Protein AF-A0A1V8V7M3-F1 (afdb_monomer)

Radius of gyration: 24.82 Å; Cα contacts (8 Å, |Δi|>4): 322; chains: 1; bounding box: 84×44×72 Å

Foldseek 3Di:
DDDDDDDDDDDDPFDAAPQPRHGFDDWDPLQQQFADQARHRDTHTHNDPVSCVVCCVVCVVVSVVSLVVLLLVLVLQLLLLLLVLLCVLQPPFQWDWDQDPVRDTDTDGDPDPPPPPPPDPPPDCPPPDFDWEWDQDPVRWIKIATSCVSVVVDPPRIHGPVVCCVVCVVPDPDYDYDDDPPPDPPVVLLVLLQVLVVPPDRDPVNLVVLSVVLSVVQLVVQLVVLCVPPDPSVLSNDDPVSNVVSSVSSSVSSSVSSNVQQVQCVVCVHSVNQSVVCSVPVHRDRD

Sequence (287 aa):
MSTSDAPAPLVATANECASCGEPAELKCSKCSGGVDKDGHVSATHYCGKACQTKHWSFNEIECKLKQTRQRLWRAGELLRDLAYVHAHATWHHDVSVLRRNDRTIRLVFGSTHDAKYEYAIGRQHEFVTQKLYRVTLPGGEQFALTPTLAKYGGDESVLPWSDFARRYSNGLIDVRGLGYHTTKLDPDMAALLASSLSHAVLLPDTIACVMHYAHRQSANAAVETALAGEKLGNFMGMSALAYSKVKDPFLERFKTEVTENIERIKAYGGVNTVVARTLEFGAVILP

pLDDT: mean 76.67, std 19.3, range [32.81, 98.38]

Secondary structure (DSSP, 8-state):
-----PPPP----PPBPTTT-SB--EE-TTTTT-B-TTS-B---EESSHHHHHHHHHHHHHHHHHHHHHHHHHHHHHHHHHHHHHHHHHH--S-EEEEE-TTS-EEEEE-S---TT--S-TTS---------EEEE-TTS-EEEE-TTTGGGT---SEEEHHHHHHHHGGG-S--EES------S-HHHHHHHHHHTTSSS--HHHHHHHHHHHHHHHHHHHHHHHHTT--HHHHHTS-HHHHHHHHHHHHHHHHHHHHHHHHHHHHTTHHHHHHHHHHHHSS----

Structure (mmCIF, N/CA/C/O backbone):
data_AF-A0A1V8V7M3-F1
#
_entry.id   AF-A0A1V8V7M3-F1
#
loop_
_atom_site.group_PDB
_atom_site.id
_atom_site.type_symbol
_atom_site.label_atom_id
_atom_site.label_alt_id
_atom_site.label_comp_id
_atom_site.label_asym_id
_atom_site.label_entity_id
_atom_site.label_seq_id
_atom_site.pdbx_PDB_ins_code
_atom_site.Cartn_x
_atom_site.Cartn_y
_atom_site.Cartn_z
_atom_site.occupancy
_atom_site.B_iso_or_equiv
_atom_site.auth_seq_id
_atom_site.auth_comp_id
_atom_site.auth_asym_id
_atom_site.auth_atom_id
_atom_site.pdbx_PDB_model_num
ATOM 1 N N . MET A 1 1 ? -54.128 24.138 -6.208 1.00 42.88 1 MET A N 1
ATOM 2 C CA . MET A 1 1 ? -53.499 24.099 -4.872 1.00 42.88 1 MET A CA 1
ATOM 3 C C . MET A 1 1 ? -52.701 22.807 -4.808 1.00 42.88 1 MET A C 1
ATOM 5 O O . MET A 1 1 ? -53.291 21.765 -4.578 1.00 42.88 1 MET A O 1
ATOM 9 N N . SER A 1 2 ? -51.410 22.859 -5.136 1.00 47.62 2 SER A N 1
ATOM 10 C CA . SER A 1 2 ? -50.501 21.709 -5.045 1.00 47.62 2 SER A CA 1
ATOM 11 C C . SER A 1 2 ? -49.488 22.024 -3.960 1.00 47.62 2 SER A C 1
ATOM 13 O O . SER A 1 2 ? -48.687 22.945 -4.109 1.00 47.62 2 SER A O 1
ATOM 15 N N . THR A 1 3 ? -49.589 21.317 -2.842 1.00 47.47 3 THR A N 1
ATOM 16 C CA . THR A 1 3 ? -48.623 21.374 -1.751 1.00 47.47 3 THR A CA 1
ATOM 17 C C . THR A 1 3 ? -47.380 20.597 -2.169 1.00 47.47 3 THR A C 1
ATOM 19 O O . THR A 1 3 ? -47.440 19.412 -2.476 1.00 47.47 3 THR A O 1
ATOM 22 N N . SER A 1 4 ? -46.270 21.323 -2.248 1.00 53.47 4 SER A N 1
ATOM 23 C CA . SER A 1 4 ? -44.917 20.809 -2.419 1.00 53.47 4 SER A CA 1
ATOM 24 C C . SER A 1 4 ? -44.494 20.110 -1.127 1.00 53.47 4 SER A C 1
ATOM 26 O O . SER A 1 4 ? -44.187 20.789 -0.147 1.00 53.47 4 SER A O 1
ATOM 28 N N . ASP A 1 5 ? -44.453 18.780 -1.129 1.00 54.69 5 ASP A N 1
ATOM 29 C CA . ASP A 1 5 ? -43.861 18.001 -0.043 1.00 54.69 5 ASP A CA 1
ATOM 30 C C . ASP A 1 5 ? -42.334 18.121 -0.100 1.00 54.69 5 ASP A C 1
ATOM 32 O O . ASP A 1 5 ? -41.670 17.602 -0.999 1.00 54.69 5 ASP A O 1
ATOM 36 N N . ALA A 1 6 ? -41.772 18.853 0.861 1.00 57.59 6 ALA A N 1
ATOM 37 C CA . ALA A 1 6 ? -40.335 18.892 1.083 1.00 57.59 6 ALA A CA 1
ATOM 38 C C . ALA A 1 6 ? -39.860 17.524 1.617 1.00 57.59 6 ALA A C 1
ATOM 40 O O . ALA A 1 6 ? -40.508 16.965 2.507 1.00 57.59 6 ALA A O 1
ATOM 41 N N . PRO A 1 7 ? -38.738 16.973 1.120 1.00 57.09 7 PRO A N 1
ATOM 42 C CA . PRO A 1 7 ? -38.221 15.702 1.609 1.00 57.09 7 PRO A CA 1
ATOM 43 C C . PRO A 1 7 ? -37.805 15.829 3.079 1.00 57.09 7 PRO A C 1
ATOM 45 O O . PRO A 1 7 ? -37.108 16.770 3.464 1.00 57.09 7 PRO A O 1
ATOM 48 N N . ALA A 1 8 ? -38.251 14.874 3.900 1.00 58.09 8 ALA A N 1
ATOM 49 C CA . ALA A 1 8 ? -37.913 14.803 5.316 1.00 58.09 8 ALA A CA 1
ATOM 50 C C . ALA A 1 8 ? -36.382 14.781 5.519 1.00 58.09 8 ALA A C 1
ATOM 52 O O . ALA A 1 8 ? -35.673 14.156 4.722 1.00 58.09 8 ALA A O 1
ATOM 53 N N . PRO A 1 9 ? -35.849 15.428 6.574 1.00 56.34 9 PRO A N 1
ATOM 54 C CA . PRO A 1 9 ? -34.418 15.431 6.836 1.00 56.34 9 PRO A CA 1
ATOM 55 C C . PRO A 1 9 ? -33.939 13.997 7.067 1.00 56.34 9 PRO A C 1
ATOM 57 O O . PRO A 1 9 ? -34.505 13.276 7.889 1.00 56.34 9 PRO A O 1
ATOM 60 N N . LEU A 1 10 ? -32.885 13.593 6.357 1.00 50.06 10 LEU A N 1
ATOM 61 C CA . LEU A 1 10 ? -32.157 12.355 6.621 1.00 50.06 10 LEU A CA 1
ATOM 62 C C . LEU A 1 10 ? -31.666 12.384 8.074 1.00 50.06 10 LEU A C 1
ATOM 64 O O . LEU A 1 10 ? -30.710 13.086 8.401 1.00 50.06 10 LEU A O 1
ATOM 68 N N . VAL A 1 11 ? -32.344 11.648 8.955 1.00 49.22 11 VAL A N 1
ATOM 69 C CA . VAL A 1 11 ? -31.917 11.466 10.342 1.00 49.22 11 VAL A CA 1
ATOM 70 C C . VAL A 1 11 ? -30.613 10.679 10.301 1.00 49.22 11 VAL A C 1
ATOM 72 O O . VAL A 1 11 ? -30.606 9.489 9.991 1.00 49.22 11 VAL A O 1
ATOM 75 N N . ALA A 1 12 ? -29.496 11.357 10.564 1.00 54.47 12 ALA A N 1
ATOM 76 C CA . ALA A 1 12 ? -28.211 10.702 10.739 1.00 54.47 12 ALA A CA 1
ATOM 77 C C . ALA A 1 12 ? -28.352 9.687 11.880 1.00 54.47 12 ALA A C 1
ATOM 79 O O . ALA A 1 12 ? -28.664 10.061 13.011 1.00 54.47 12 ALA A O 1
ATOM 80 N N . THR A 1 13 ? -28.170 8.402 11.579 1.00 65.44 13 THR A N 1
ATOM 81 C CA . THR A 1 13 ? -28.188 7.346 12.591 1.00 65.44 13 THR A CA 1
ATOM 82 C C . THR A 1 13 ? -27.099 7.652 13.613 1.00 65.44 13 THR A C 1
ATOM 84 O O . THR A 1 13 ? -25.914 7.669 13.269 1.00 65.44 13 THR A O 1
ATOM 87 N N . ALA A 1 14 ? -27.497 7.956 14.848 1.00 76.69 14 ALA A N 1
ATOM 88 C CA . ALA A 1 14 ? -26.558 8.191 15.934 1.00 76.69 14 ALA A CA 1
ATOM 89 C C . ALA A 1 14 ? -25.685 6.941 16.131 1.00 76.69 14 ALA A C 1
ATOM 91 O O . ALA A 1 14 ? -26.173 5.817 16.030 1.00 76.69 14 ALA A O 1
ATOM 92 N N . ASN A 1 15 ? -24.389 7.124 16.394 1.00 92.81 15 ASN A N 1
ATOM 93 C CA . ASN A 1 15 ? -23.519 5.992 16.711 1.00 92.81 15 ASN A CA 1
ATOM 94 C C . ASN A 1 15 ? -23.908 5.422 18.084 1.00 92.81 15 ASN A C 1
ATOM 96 O O . ASN A 1 15 ? -24.185 6.185 19.006 1.00 92.81 15 ASN A O 1
ATOM 100 N N . GLU A 1 16 ? -23.888 4.100 18.240 1.00 96.62 16 GLU A N 1
ATOM 101 C CA . GLU A 1 16 ? -24.260 3.422 19.489 1.00 96.62 16 GLU A CA 1
ATOM 102 C C . GLU A 1 16 ? -23.038 3.113 20.367 1.00 96.62 16 GLU A C 1
ATOM 104 O O . GLU A 1 16 ? -21.933 2.824 19.890 1.00 96.62 16 GLU A O 1
ATOM 109 N N . CYS A 1 17 ? -23.228 3.161 21.685 1.00 97.44 17 CYS A N 1
ATOM 110 C CA . CYS A 1 17 ? -22.209 2.826 22.666 1.00 97.44 17 CYS A CA 1
ATOM 111 C C . CYS A 1 17 ? -21.941 1.321 22.652 1.00 97.44 17 CYS A C 1
ATOM 113 O O . CYS A 1 17 ? -22.787 0.530 23.069 1.00 97.44 17 CYS A O 1
ATOM 115 N N . ALA A 1 18 ? -20.712 0.921 22.329 1.00 96.88 18 ALA A N 1
ATOM 116 C CA . ALA A 1 18 ? -20.325 -0.490 22.271 1.00 96.88 18 ALA A CA 1
ATOM 117 C C . ALA A 1 18 ? -20.448 -1.244 23.613 1.00 96.88 18 ALA A C 1
ATOM 119 O O . ALA A 1 18 ? -20.377 -2.466 23.633 1.00 96.88 18 ALA A O 1
ATOM 120 N N . SER A 1 19 ? -20.615 -0.537 24.740 1.00 97.62 19 SER A N 1
ATOM 121 C CA . SER A 1 19 ? -20.806 -1.164 26.055 1.00 97.62 19 SER A CA 1
ATOM 122 C C . SER A 1 19 ? -22.266 -1.286 26.496 1.00 97.62 19 SER A C 1
ATOM 124 O O . SER A 1 19 ? -22.542 -2.153 27.323 1.00 97.62 19 SER A O 1
ATOM 126 N N . CYS A 1 20 ? -23.154 -0.375 26.084 1.00 97.44 20 CYS A N 1
ATOM 127 C CA . CYS A 1 20 ? -24.510 -0.279 26.645 1.00 97.44 20 CYS A CA 1
ATOM 128 C C . CYS A 1 20 ? -25.616 0.026 25.624 1.00 97.44 20 CYS A C 1
ATOM 130 O O . CYS A 1 20 ? -26.766 0.106 26.030 1.00 97.44 20 CYS A O 1
ATOM 132 N N . GLY A 1 21 ? -25.297 0.212 24.340 1.00 96.44 21 GLY A N 1
ATOM 133 C CA . GLY A 1 21 ? -26.266 0.484 23.268 1.00 96.44 21 GLY A CA 1
ATOM 134 C C . GLY A 1 21 ? -26.739 1.938 23.159 1.00 96.44 21 GLY A C 1
ATOM 135 O O . GLY A 1 21 ? -27.130 2.364 22.08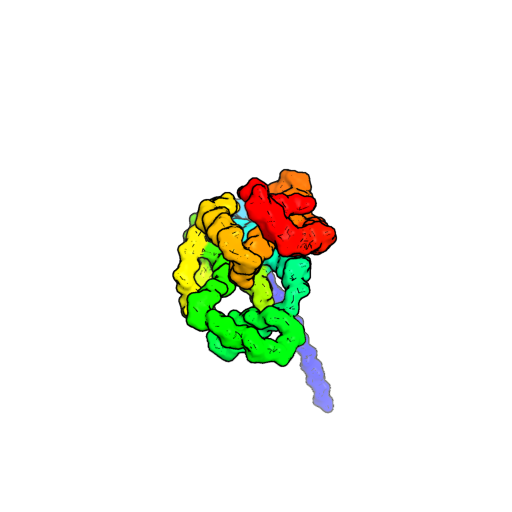4 1.00 96.44 21 GLY A O 1
ATOM 136 N N . GLU A 1 22 ? -26.643 2.726 24.233 1.00 96.62 22 GLU A N 1
ATOM 137 C CA . GLU A 1 22 ? -27.051 4.143 24.241 1.00 96.62 22 GLU A CA 1
ATOM 138 C C . GLU A 1 22 ? -26.311 5.007 23.199 1.00 96.62 22 GLU A C 1
ATOM 140 O O . GLU A 1 22 ? -25.160 4.697 22.871 1.00 96.62 22 GLU A O 1
ATOM 145 N N . PRO A 1 23 ? -26.890 6.134 22.737 1.00 96.75 23 PRO A N 1
ATOM 146 C CA . PRO A 1 23 ? -26.222 7.060 21.824 1.00 96.75 23 PRO A CA 1
ATOM 147 C C . PRO A 1 23 ? -24.833 7.499 22.315 1.00 96.75 23 PRO A C 1
ATOM 149 O O . PRO A 1 23 ? -24.610 7.767 23.500 1.00 96.75 23 PRO A O 1
ATOM 152 N N . ALA A 1 24 ? -23.878 7.564 21.392 1.00 96.75 24 ALA A N 1
ATOM 153 C CA . ALA A 1 24 ? -22.465 7.733 21.687 1.00 96.75 24 ALA A CA 1
ATOM 154 C C . ALA A 1 24 ? -21.762 8.684 20.712 1.00 96.75 24 ALA A C 1
ATOM 156 O O . ALA A 1 24 ? -21.774 8.493 19.499 1.00 96.75 24 ALA A O 1
ATOM 157 N N . GLU A 1 25 ? -21.036 9.657 21.261 1.00 95.38 25 GLU A N 1
ATOM 158 C CA . GLU A 1 25 ? -20.199 10.584 20.484 1.00 95.38 25 GLU A CA 1
ATOM 159 C C . GLU A 1 25 ? -18.698 10.361 20.722 1.00 95.38 25 GLU A C 1
ATOM 161 O O . GLU A 1 25 ? -17.862 10.687 19.873 1.00 95.38 25 GLU A O 1
ATOM 166 N N . LEU A 1 26 ? -18.324 9.761 21.861 1.00 96.38 26 LEU A N 1
ATOM 167 C CA . LEU A 1 26 ? -16.924 9.558 22.219 1.00 96.38 26 LEU A CA 1
ATOM 168 C C . LEU A 1 26 ? -16.333 8.385 21.431 1.00 96.38 26 LEU A C 1
ATOM 170 O O . LEU A 1 26 ? -16.661 7.222 21.662 1.00 96.38 26 LEU A O 1
ATOM 174 N N . LYS A 1 27 ? -15.385 8.682 20.542 1.00 96.88 27 LYS A N 1
ATOM 175 C CA . LYS A 1 27 ? -14.616 7.669 19.806 1.00 96.88 27 LYS A CA 1
ATOM 176 C C . LYS A 1 27 ? -13.475 7.116 20.652 1.00 96.88 27 LYS A C 1
ATOM 178 O O . LYS A 1 27 ? -12.775 7.851 21.349 1.00 96.88 27 LYS A O 1
ATOM 183 N N . CYS A 1 28 ? -13.208 5.820 20.518 1.00 96.81 28 CYS A N 1
ATOM 184 C CA . CYS A 1 28 ? -11.985 5.218 21.033 1.00 96.81 28 CYS A CA 1
ATOM 185 C C . CYS A 1 28 ? -10.760 5.887 20.391 1.00 96.81 28 CYS A C 1
ATOM 187 O O . CYS A 1 28 ? -10.521 5.724 19.196 1.00 96.81 28 CYS A O 1
ATOM 189 N N . SER A 1 29 ? -9.941 6.586 21.177 1.00 94.19 29 SER A N 1
ATOM 190 C CA . SER A 1 29 ? -8.751 7.290 20.671 1.00 94.19 29 SER A CA 1
ATOM 191 C C . SER A 1 29 ? -7.719 6.370 20.013 1.00 94.19 29 SER A C 1
ATOM 193 O O . SER A 1 29 ? -6.956 6.815 19.163 1.00 94.19 29 SER A O 1
ATOM 195 N N . LYS A 1 30 ? -7.709 5.081 20.377 1.00 94.12 30 LYS A N 1
ATOM 196 C CA . LYS A 1 30 ? -6.791 4.088 19.810 1.00 94.12 30 LYS A CA 1
ATOM 197 C C . LYS A 1 30 ? -7.225 3.621 18.417 1.00 94.12 30 LYS A C 1
ATOM 199 O O . LYS A 1 30 ? -6.373 3.492 17.550 1.00 94.12 30 LYS A O 1
ATOM 204 N N . CYS A 1 31 ? -8.509 3.369 18.169 1.00 95.19 31 CYS A N 1
ATOM 205 C CA . CYS A 1 31 ? -8.991 2.849 16.878 1.00 95.19 31 CYS A CA 1
ATOM 206 C C . CYS A 1 31 ? -9.887 3.834 16.116 1.00 95.19 31 CYS A C 1
ATOM 208 O O . CYS A 1 31 ? -10.636 3.421 15.238 1.00 95.19 31 CYS A O 1
ATOM 210 N N . SER A 1 32 ? -9.807 5.133 16.412 1.00 93.75 32 SER A N 1
ATOM 211 C CA . SER A 1 32 ? -10.630 6.164 15.763 1.00 93.75 32 SER A CA 1
ATOM 212 C C . SER A 1 32 ? -10.423 6.254 14.248 1.00 93.75 32 SER A C 1
ATOM 214 O O . SER A 1 32 ? -11.350 6.626 13.538 1.00 93.75 32 SER A O 1
ATOM 216 N N . GLY A 1 33 ? -9.230 5.901 13.757 1.00 92.06 33 GLY A N 1
ATOM 217 C CA . GLY A 1 33 ? -8.930 5.739 12.329 1.00 92.06 33 GLY A CA 1
ATOM 218 C C . GLY A 1 33 ? -8.842 4.281 11.870 1.00 92.06 33 GLY A C 1
ATOM 219 O O . GLY A 1 33 ? -8.457 4.032 10.733 1.00 92.06 33 GLY A O 1
ATOM 220 N N . GLY A 1 34 ? -9.140 3.327 12.754 1.00 94.94 34 GLY A N 1
ATOM 221 C CA . GLY A 1 34 ? -9.144 1.909 12.419 1.00 94.94 34 GLY A CA 1
ATOM 222 C C . GLY A 1 34 ? -10.206 1.599 11.367 1.00 94.94 34 GLY A C 1
ATOM 223 O O . GLY A 1 34 ? -11.222 2.291 11.284 1.00 94.94 34 GLY A O 1
ATOM 224 N N . VAL A 1 35 ? -9.973 0.554 10.580 1.00 96.44 35 VAL A N 1
ATOM 225 C CA . VAL A 1 35 ? -10.88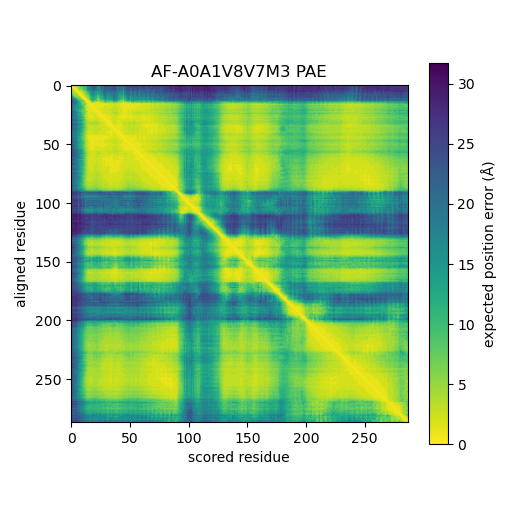0 0.155 9.496 1.00 96.44 35 VAL A CA 1
ATOM 226 C C . VAL A 1 35 ? -11.428 -1.249 9.717 1.00 96.44 35 VAL A C 1
ATOM 228 O O . VAL A 1 35 ? -10.836 -2.052 10.449 1.00 96.44 35 VAL A O 1
ATOM 231 N N . ASP A 1 36 ? -12.578 -1.532 9.119 1.00 96.31 36 ASP A N 1
ATOM 232 C CA . ASP A 1 36 ? -13.143 -2.876 9.052 1.00 96.31 36 ASP A CA 1
ATOM 233 C C . ASP A 1 36 ? -12.413 -3.753 8.013 1.00 96.31 36 ASP A C 1
ATOM 235 O O . ASP A 1 36 ? -11.362 -3.393 7.472 1.00 96.31 36 ASP A O 1
ATOM 239 N N . LYS A 1 37 ? -12.941 -4.957 7.777 1.00 95.25 37 LYS A N 1
ATOM 240 C CA . LYS A 1 37 ? -12.397 -5.906 6.795 1.00 95.25 37 LYS A CA 1
ATOM 241 C C . LYS A 1 37 ? -12.456 -5.381 5.353 1.00 95.25 37 LYS A C 1
ATOM 243 O O . LYS A 1 37 ? -11.661 -5.815 4.530 1.00 95.25 37 LYS A O 1
ATOM 248 N N . ASP A 1 38 ? -13.348 -4.442 5.062 1.00 94.56 38 ASP A N 1
ATOM 249 C CA . ASP A 1 38 ? -13.582 -3.910 3.721 1.00 94.56 38 ASP A CA 1
ATOM 250 C C . ASP A 1 38 ? -12.852 -2.569 3.514 1.00 94.56 38 ASP A C 1
ATOM 252 O O . ASP A 1 38 ? -12.911 -1.986 2.437 1.00 94.56 38 ASP A O 1
ATOM 256 N N . GLY A 1 39 ? -12.118 -2.099 4.530 1.00 94.19 39 GLY A N 1
ATOM 257 C CA . GLY A 1 39 ? -11.314 -0.880 4.467 1.00 94.19 39 GLY A CA 1
ATOM 258 C C . GLY A 1 39 ? -12.068 0.386 4.851 1.00 94.19 39 GLY A C 1
ATOM 259 O O . GLY A 1 39 ? -11.485 1.472 4.812 1.00 94.19 39 GLY A O 1
ATOM 260 N N . HIS A 1 40 ? -13.324 0.276 5.284 1.00 94.69 40 HIS A N 1
ATOM 261 C CA . HIS A 1 40 ? -14.096 1.430 5.726 1.00 94.69 40 HIS A CA 1
ATOM 262 C C . HIS A 1 40 ? -13.738 1.804 7.161 1.00 94.69 40 HIS A C 1
ATOM 264 O O . HIS A 1 40 ? -13.526 0.945 8.021 1.00 94.69 40 HIS A O 1
ATOM 270 N N . VAL A 1 41 ? -13.686 3.108 7.445 1.00 94.00 41 VAL A N 1
ATOM 271 C CA . VAL A 1 41 ? -13.424 3.615 8.797 1.00 94.00 41 VAL A CA 1
ATOM 272 C C . VAL A 1 41 ? -14.495 3.092 9.753 1.00 94.00 41 VAL A C 1
ATOM 274 O O . VAL A 1 41 ? -15.678 3.374 9.595 1.00 94.00 41 VAL A O 1
ATOM 277 N N . SER A 1 42 ? -14.065 2.358 10.778 1.00 95.12 42 SER A N 1
ATOM 278 C CA . SER A 1 42 ? -14.943 1.677 11.730 1.00 95.12 42 SER A CA 1
ATOM 279 C C . SER A 1 42 ? -14.492 1.973 13.159 1.00 95.12 42 SER A C 1
ATOM 281 O O . SER A 1 42 ? -13.938 1.126 13.864 1.00 95.12 42 SER A O 1
ATOM 283 N N . ALA A 1 43 ? -14.701 3.210 13.610 1.00 95.19 43 ALA A N 1
ATOM 284 C CA . ALA A 1 43 ? -14.372 3.605 14.977 1.00 95.19 43 ALA A CA 1
ATOM 285 C C . ALA A 1 43 ? -15.332 2.959 15.994 1.00 95.19 43 ALA A C 1
ATOM 287 O O . ALA A 1 43 ? -16.540 2.900 15.774 1.00 95.19 43 ALA A O 1
ATOM 288 N N . THR A 1 44 ? -14.809 2.510 17.138 1.00 96.50 44 THR A N 1
ATOM 289 C CA . THR A 1 44 ? -15.652 2.094 18.272 1.00 96.50 44 THR A CA 1
ATOM 290 C C . THR A 1 44 ? -16.100 3.329 19.059 1.00 96.50 44 THR A C 1
ATOM 292 O O . THR A 1 44 ? -15.250 4.144 19.436 1.00 96.50 44 THR A O 1
ATOM 295 N N . HIS A 1 45 ? -17.402 3.450 19.330 1.00 97.62 45 HIS A N 1
ATOM 296 C CA . HIS A 1 45 ? -18.008 4.584 20.033 1.00 97.62 45 HIS A CA 1
ATOM 297 C C . HIS A 1 45 ? -18.460 4.201 21.449 1.00 97.62 45 HIS A C 1
ATOM 299 O O . HIS A 1 45 ? -18.796 3.048 21.727 1.00 97.62 45 HIS A O 1
ATOM 305 N N . TYR A 1 46 ? -18.449 5.179 22.350 1.00 97.94 46 TYR A N 1
ATOM 306 C CA . TYR A 1 46 ? -18.871 5.056 23.741 1.00 97.94 46 TYR A CA 1
ATOM 307 C C . TYR A 1 46 ? -19.671 6.293 24.161 1.00 97.94 46 TYR A C 1
ATOM 309 O O . TYR A 1 46 ? -19.382 7.401 23.718 1.00 97.94 46 TYR A O 1
ATOM 317 N N . CYS A 1 47 ? -20.647 6.136 25.055 1.00 97.75 47 CYS A N 1
ATOM 318 C CA . CYS A 1 47 ? -21.335 7.283 25.660 1.00 97.75 47 CYS A CA 1
ATOM 319 C C . CYS A 1 47 ? -20.464 7.997 26.716 1.00 97.75 47 CYS A C 1
ATOM 321 O O . CYS A 1 47 ? -20.732 9.131 27.094 1.00 97.75 47 CYS A O 1
ATOM 323 N N . GLY A 1 48 ? -19.380 7.359 27.177 1.00 97.56 48 GLY A N 1
ATOM 324 C CA . GLY A 1 48 ? -18.433 7.959 28.110 1.00 97.56 48 GLY A CA 1
ATOM 325 C C . GLY A 1 48 ? -17.275 7.039 28.490 1.00 97.56 48 GLY A C 1
ATOM 326 O O . GLY A 1 48 ? -17.242 5.851 28.153 1.00 97.56 48 GLY A O 1
ATOM 327 N N . LYS A 1 49 ? -16.314 7.593 29.239 1.00 97.75 49 LYS A N 1
ATOM 328 C CA . LYS A 1 49 ? -15.087 6.890 29.650 1.00 97.75 49 LYS A CA 1
ATOM 329 C C . LYS A 1 49 ? -15.364 5.669 30.536 1.00 97.75 49 LYS A C 1
ATOM 331 O O . LYS A 1 49 ? -14.644 4.683 30.442 1.00 97.75 49 LYS A O 1
ATOM 336 N N . ALA A 1 50 ? -16.417 5.705 31.356 1.00 98.12 50 ALA A N 1
ATOM 337 C CA . ALA A 1 50 ? -16.812 4.569 32.191 1.00 98.12 50 ALA A CA 1
ATOM 338 C C . ALA A 1 50 ? -17.180 3.335 31.346 1.00 98.12 50 ALA A C 1
ATOM 340 O O . ALA A 1 50 ? -16.637 2.253 31.569 1.00 98.12 50 ALA A O 1
ATOM 341 N N . CYS A 1 51 ? -18.019 3.512 30.319 1.00 98.38 51 CYS A N 1
ATOM 342 C CA . CYS A 1 51 ? -18.370 2.456 29.367 1.00 98.38 51 CYS A CA 1
ATOM 343 C C . CYS A 1 51 ? -17.156 1.970 28.566 1.00 98.38 51 CYS A C 1
ATOM 345 O O . CYS A 1 51 ? -16.993 0.768 28.372 1.00 98.38 51 CYS A O 1
ATOM 347 N N . GLN A 1 52 ? -16.261 2.877 28.160 1.00 97.81 52 GLN A N 1
ATOM 348 C CA . GLN A 1 52 ? -15.017 2.496 27.485 1.00 97.81 52 GLN A CA 1
ATOM 349 C C . GLN A 1 52 ? -14.131 1.601 28.361 1.00 97.81 52 GLN A C 1
ATOM 351 O O . GLN A 1 52 ? -13.653 0.571 27.888 1.00 97.81 52 GLN A O 1
ATOM 356 N N . THR A 1 53 ? -13.912 1.972 29.625 1.00 97.69 53 THR A N 1
ATOM 357 C CA . THR A 1 53 ? -13.105 1.177 30.563 1.00 97.69 53 THR A CA 1
ATOM 358 C C . THR A 1 53 ? -13.758 -0.174 30.840 1.00 97.69 53 THR A C 1
ATOM 360 O O . THR A 1 53 ? -13.075 -1.194 30.800 1.00 97.69 53 THR A O 1
ATOM 363 N N . LYS A 1 54 ? -15.082 -0.200 31.051 1.00 97.88 54 LYS A N 1
ATOM 364 C CA . LYS A 1 54 ? -15.846 -1.434 31.290 1.00 97.88 54 LYS A CA 1
ATOM 365 C C . LYS A 1 54 ? -15.750 -2.413 30.115 1.00 97.88 54 LYS A C 1
ATOM 367 O O . LYS A 1 54 ? -15.604 -3.610 30.332 1.00 97.88 54 LYS A O 1
ATOM 372 N N . HIS A 1 55 ? -15.809 -1.912 28.883 1.00 97.50 55 HIS A N 1
ATOM 373 C CA . HIS A 1 55 ? -15.762 -2.731 27.668 1.00 97.50 55 HIS A CA 1
ATOM 374 C C . HIS A 1 55 ? -14.330 -3.052 27.192 1.00 97.50 55 HIS A C 1
ATOM 376 O O . HIS A 1 55 ? -14.150 -3.795 26.226 1.00 97.50 55 HIS A O 1
ATOM 382 N N . TRP A 1 56 ? -13.290 -2.511 27.841 1.00 97.00 56 TRP A N 1
ATOM 383 C CA . TRP A 1 56 ? -11.920 -2.577 27.325 1.00 97.00 56 TRP A CA 1
ATOM 384 C C . TRP A 1 56 ? -11.403 -4.008 27.128 1.00 97.00 56 TRP A C 1
ATOM 386 O O . TRP A 1 56 ? -10.799 -4.279 26.093 1.00 97.00 56 TRP A O 1
ATOM 396 N N . SER A 1 57 ? -11.677 -4.926 28.060 1.00 96.12 57 SER A N 1
ATOM 397 C CA . SER A 1 57 ? -11.227 -6.325 27.970 1.00 96.12 57 SER A CA 1
ATOM 398 C C . SER A 1 57 ? -11.724 -7.035 26.706 1.00 96.12 57 SER A C 1
ATOM 400 O O . SER A 1 57 ? -10.988 -7.825 26.122 1.00 96.12 57 SER A O 1
ATOM 402 N N . PHE A 1 58 ? -12.938 -6.718 26.250 1.00 93.50 58 PHE A N 1
ATOM 403 C CA . PHE A 1 58 ? -13.514 -7.257 25.016 1.00 93.50 58 PHE A CA 1
ATOM 404 C C . PHE A 1 58 ? -13.021 -6.493 23.782 1.00 93.50 58 PHE A C 1
ATOM 406 O O . PHE A 1 58 ? -12.621 -7.088 22.782 1.00 93.50 58 PHE A O 1
ATOM 413 N N . ASN A 1 59 ? -12.993 -5.160 23.856 1.00 95.25 59 ASN A N 1
ATOM 414 C CA . ASN A 1 59 ? -12.623 -4.314 22.724 1.00 95.25 59 ASN A CA 1
ATOM 415 C C . ASN A 1 59 ? -11.122 -4.322 22.408 1.00 95.25 59 ASN A C 1
ATOM 417 O O . ASN A 1 59 ? -10.745 -3.910 21.316 1.00 95.25 59 ASN A O 1
ATOM 421 N N . GLU A 1 60 ? -10.244 -4.727 23.326 1.00 96.38 60 GLU A N 1
ATOM 422 C CA . GLU A 1 60 ? -8.796 -4.638 23.115 1.00 96.38 60 GLU A CA 1
ATOM 423 C C . GLU A 1 60 ? -8.330 -5.411 21.871 1.00 96.38 60 GLU A C 1
ATOM 425 O O . GLU A 1 60 ? -7.544 -4.880 21.081 1.00 96.38 60 GLU A O 1
ATOM 430 N N . ILE A 1 61 ? -8.831 -6.634 21.678 1.00 95.50 61 ILE A N 1
ATOM 431 C CA . ILE A 1 61 ? -8.458 -7.492 20.545 1.00 95.50 61 ILE A CA 1
ATOM 432 C C . ILE A 1 61 ? -8.933 -6.861 19.233 1.00 95.50 61 ILE A C 1
ATOM 434 O O . ILE A 1 61 ? -8.126 -6.633 18.330 1.00 95.50 61 ILE A O 1
ATOM 438 N N . GLU A 1 62 ? -10.212 -6.491 19.151 1.00 95.50 62 GLU A N 1
ATOM 439 C CA . GLU A 1 62 ? -10.783 -5.883 17.944 1.00 95.50 62 GLU A CA 1
ATOM 440 C C . GLU A 1 62 ? -10.159 -4.512 17.641 1.00 95.50 62 GLU A C 1
ATOM 442 O O . GLU A 1 62 ? -9.888 -4.178 16.491 1.00 95.50 62 GLU A O 1
ATOM 447 N N . CYS A 1 63 ? -9.832 -3.726 18.668 1.00 96.69 63 CYS A N 1
ATOM 448 C CA . CYS A 1 63 ? -9.117 -2.459 18.526 1.00 96.69 63 CYS A CA 1
ATOM 449 C C . CYS A 1 63 ? -7.752 -2.654 17.843 1.00 96.69 63 CYS A C 1
ATOM 451 O O . CYS A 1 63 ? -7.418 -1.917 16.910 1.00 96.69 63 CYS A O 1
ATOM 453 N N . LYS A 1 64 ? -6.984 -3.672 18.260 1.00 96.38 64 LYS A N 1
ATOM 454 C CA . LYS A 1 64 ? -5.699 -4.030 17.631 1.00 96.38 64 LYS A CA 1
ATOM 455 C C . LYS A 1 64 ? -5.884 -4.551 16.203 1.00 96.38 64 LYS A C 1
ATOM 457 O O . LYS A 1 64 ? -5.077 -4.208 15.333 1.00 96.38 64 LYS A O 1
ATOM 462 N N . LEU A 1 65 ? -6.934 -5.331 15.937 1.00 96.25 65 LEU A N 1
ATOM 463 C CA . LEU A 1 65 ? -7.247 -5.799 14.583 1.00 96.25 65 LEU A CA 1
ATOM 464 C C . LEU A 1 65 ? -7.576 -4.630 13.653 1.00 96.25 65 LEU A C 1
ATOM 466 O O . LEU A 1 65 ? -6.929 -4.495 12.619 1.00 96.25 65 LEU A O 1
ATOM 470 N N . LYS A 1 66 ? -8.462 -3.714 14.054 1.00 96.38 66 LYS A N 1
ATOM 471 C CA . LYS A 1 66 ? -8.809 -2.512 13.273 1.00 96.38 66 LYS A CA 1
ATOM 472 C C . LYS A 1 66 ? -7.600 -1.632 12.944 1.00 96.38 66 LYS A C 1
ATOM 474 O O . LYS A 1 66 ? -7.495 -1.124 11.828 1.00 96.38 66 LYS A O 1
ATOM 479 N N . GLN A 1 67 ? -6.663 -1.470 13.883 1.00 95.88 67 GLN A N 1
ATOM 480 C CA . GLN A 1 67 ? -5.398 -0.767 13.622 1.00 95.88 67 GLN A CA 1
ATOM 481 C C . GLN A 1 67 ? -4.494 -1.533 12.647 1.00 95.88 67 GLN A C 1
ATOM 483 O O . GLN A 1 67 ? -3.866 -0.935 11.775 1.00 95.88 67 GLN A O 1
ATOM 488 N N . THR A 1 68 ? -4.409 -2.856 12.786 1.00 96.06 68 THR A N 1
ATOM 489 C CA . THR A 1 68 ? -3.618 -3.698 11.877 1.00 96.06 68 THR A CA 1
ATOM 490 C C . THR A 1 68 ? -4.184 -3.655 10.458 1.00 96.06 68 THR A C 1
ATOM 492 O O . THR A 1 68 ? -3.424 -3.456 9.510 1.00 96.06 68 THR A O 1
ATOM 495 N N . ARG A 1 69 ? -5.512 -3.750 10.311 1.00 96.75 69 ARG A N 1
ATOM 496 C CA . ARG A 1 69 ? -6.205 -3.567 9.030 1.00 96.75 69 ARG A CA 1
ATOM 497 C C . ARG A 1 69 ? -5.890 -2.188 8.452 1.00 96.75 69 ARG A C 1
ATOM 499 O O . ARG A 1 69 ? -5.467 -2.104 7.308 1.00 96.75 69 ARG A O 1
ATOM 506 N N . GLN A 1 70 ? -5.971 -1.121 9.250 1.00 96.00 70 GLN A N 1
ATOM 507 C CA . GLN A 1 70 ? -5.657 0.238 8.787 1.00 96.00 70 GLN A CA 1
ATOM 508 C C . GLN A 1 70 ? -4.233 0.337 8.222 1.00 96.00 70 GLN A C 1
ATOM 510 O O . GLN A 1 70 ? -4.024 0.931 7.165 1.00 96.00 70 GLN A O 1
ATOM 515 N N . ARG A 1 71 ? -3.250 -0.265 8.901 1.00 95.94 71 ARG A N 1
ATOM 516 C CA . ARG A 1 71 ? -1.861 -0.321 8.417 1.00 95.94 71 ARG A CA 1
ATOM 517 C C . ARG A 1 71 ? -1.751 -1.068 7.090 1.00 95.94 71 ARG A C 1
ATOM 519 O O . ARG A 1 71 ? -1.038 -0.605 6.207 1.00 95.94 71 ARG A O 1
ATOM 526 N N . LEU A 1 72 ? -2.455 -2.191 6.949 1.00 95.50 72 LEU A N 1
ATOM 527 C CA . LEU A 1 72 ? -2.480 -2.969 5.712 1.00 95.50 72 LEU A CA 1
ATOM 528 C C . LEU A 1 72 ? -3.100 -2.174 4.554 1.00 95.50 72 LEU A C 1
ATOM 530 O O . LEU A 1 72 ? -2.503 -2.105 3.484 1.00 95.50 72 LEU A O 1
ATOM 534 N N . TRP A 1 73 ? -4.251 -1.540 4.778 1.00 95.00 73 TRP A N 1
ATOM 535 C CA . TRP A 1 73 ? -4.932 -0.721 3.773 1.00 95.00 73 TRP A CA 1
ATOM 536 C C . TRP A 1 73 ? -4.064 0.447 3.306 1.00 95.00 73 TRP A C 1
ATOM 538 O O . TRP A 1 73 ? -3.893 0.633 2.105 1.00 95.00 73 TRP A O 1
ATOM 548 N N . ARG A 1 74 ? -3.410 1.158 4.231 1.00 95.31 74 ARG A N 1
ATOM 549 C CA . ARG A 1 74 ? -2.441 2.212 3.884 1.00 95.31 74 ARG A CA 1
ATOM 550 C C . ARG A 1 74 ? -1.231 1.689 3.122 1.00 95.31 74 ARG A C 1
ATOM 552 O O . ARG A 1 74 ? -0.737 2.364 2.224 1.00 95.31 74 ARG A O 1
ATOM 559 N N . ALA A 1 75 ? -0.734 0.505 3.478 1.00 93.56 75 ALA A N 1
ATOM 560 C CA . ALA A 1 75 ? 0.375 -0.107 2.758 1.00 93.56 75 ALA A CA 1
ATOM 561 C C . ALA A 1 75 ? -0.039 -0.439 1.320 1.00 93.56 75 ALA A C 1
ATOM 563 O O . ALA A 1 75 ? 0.707 -0.142 0.390 1.00 93.56 75 ALA A O 1
ATOM 564 N N . GLY A 1 76 ? -1.235 -0.997 1.124 1.00 92.25 76 GLY A N 1
ATOM 565 C CA . GLY A 1 76 ? -1.763 -1.263 -0.209 1.00 92.25 76 GLY A CA 1
ATOM 566 C C . GLY A 1 76 ? -2.035 0.002 -1.013 1.00 92.25 76 GLY A C 1
ATOM 567 O O . GLY A 1 76 ? -1.676 0.052 -2.186 1.00 92.25 76 GLY A O 1
ATOM 568 N N . GLU A 1 77 ? -2.630 1.028 -0.408 1.00 92.56 77 GLU A N 1
ATOM 569 C CA . GLU A 1 77 ? -2.842 2.340 -1.033 1.00 92.56 77 GLU A CA 1
ATOM 570 C C . GLU A 1 77 ? -1.514 2.953 -1.490 1.00 92.56 77 GLU A C 1
ATOM 572 O O . GLU A 1 77 ? -1.366 3.328 -2.649 1.00 92.56 77 GLU A O 1
ATOM 577 N N . LEU A 1 78 ? -0.507 2.976 -0.613 1.00 93.44 78 LEU A N 1
ATOM 578 C CA . LEU A 1 78 ? 0.797 3.532 -0.953 1.00 93.44 78 LEU A CA 1
ATOM 579 C C . LEU A 1 78 ? 1.499 2.730 -2.053 1.00 93.44 78 LEU A C 1
ATOM 581 O O . LEU A 1 78 ? 2.053 3.316 -2.976 1.00 93.44 78 LEU A O 1
ATOM 585 N N . LEU A 1 79 ? 1.468 1.397 -1.981 1.00 90.38 79 LEU A N 1
ATOM 586 C CA . LEU A 1 79 ? 2.054 0.534 -3.011 1.00 90.38 79 LEU A CA 1
ATOM 587 C C . LEU A 1 79 ? 1.375 0.720 -4.372 1.00 90.38 79 LEU A C 1
ATOM 589 O O . LEU A 1 79 ? 2.060 0.698 -5.393 1.00 90.38 79 LEU A O 1
ATOM 593 N N . ARG A 1 80 ? 0.052 0.916 -4.387 1.00 89.50 80 ARG A N 1
ATOM 594 C CA . ARG A 1 80 ? -0.720 1.245 -5.591 1.00 89.50 80 ARG A CA 1
ATOM 595 C C . ARG A 1 80 ? -0.242 2.563 -6.193 1.00 89.50 80 ARG A C 1
ATOM 597 O O . ARG A 1 80 ? 0.072 2.613 -7.377 1.00 89.50 80 ARG A O 1
ATOM 604 N N . ASP A 1 81 ? -0.132 3.601 -5.371 1.00 91.69 81 ASP A N 1
ATOM 605 C CA . ASP A 1 81 ? 0.258 4.936 -5.826 1.00 91.69 81 ASP A CA 1
ATOM 606 C C . ASP A 1 81 ? 1.722 4.964 -6.312 1.00 91.69 81 ASP A C 1
ATOM 608 O O . ASP A 1 81 ? 2.016 5.527 -7.366 1.00 91.69 81 ASP A O 1
ATOM 612 N N . LEU A 1 82 ? 2.631 4.261 -5.624 1.00 91.06 82 LEU A N 1
ATOM 613 C CA . LEU A 1 82 ? 4.010 4.045 -6.082 1.00 91.06 82 LEU A CA 1
ATOM 614 C C . LEU A 1 82 ? 4.056 3.304 -7.426 1.00 91.06 82 LEU A C 1
ATOM 616 O O . LEU A 1 82 ? 4.821 3.681 -8.314 1.00 91.06 82 LEU A O 1
ATOM 620 N N . ALA A 1 83 ? 3.235 2.263 -7.596 1.00 86.25 83 ALA A N 1
ATOM 621 C CA . ALA A 1 83 ? 3.146 1.525 -8.852 1.00 86.25 83 ALA A CA 1
ATOM 622 C C . ALA A 1 83 ? 2.613 2.402 -9.994 1.00 86.25 83 ALA A C 1
ATOM 624 O O . ALA A 1 83 ? 3.112 2.289 -11.113 1.00 86.25 83 ALA A O 1
ATOM 625 N N . TYR A 1 84 ? 1.657 3.298 -9.723 1.00 86.69 84 TYR A N 1
ATOM 626 C CA . TYR A 1 84 ? 1.176 4.271 -10.704 1.00 86.69 84 TYR A CA 1
ATOM 627 C C . TYR A 1 84 ? 2.268 5.248 -11.122 1.00 86.69 84 TYR A C 1
ATOM 629 O O . TYR A 1 84 ? 2.512 5.408 -12.316 1.00 86.69 84 TYR A O 1
ATOM 637 N N . VAL A 1 85 ? 2.960 5.858 -10.158 1.00 89.62 85 VAL A N 1
ATOM 638 C CA . VAL A 1 85 ? 4.072 6.775 -10.444 1.00 89.62 85 VAL A CA 1
ATOM 639 C C . VAL A 1 85 ? 5.161 6.071 -11.256 1.00 89.62 85 VAL A C 1
ATOM 641 O O . VAL A 1 85 ? 5.615 6.599 -12.270 1.00 89.62 85 VAL A O 1
ATOM 644 N N . HIS A 1 86 ? 5.537 4.850 -10.865 1.00 87.00 86 HIS A N 1
ATOM 645 C CA . HIS A 1 86 ? 6.535 4.054 -11.580 1.00 87.00 86 HIS A CA 1
ATOM 646 C C . HIS A 1 86 ? 6.102 3.714 -13.007 1.00 87.00 86 HIS A C 1
ATOM 648 O O . HIS A 1 86 ? 6.885 3.891 -13.940 1.00 87.00 86 HIS A O 1
ATOM 654 N N . ALA A 1 87 ? 4.861 3.260 -13.193 1.00 83.25 87 ALA A N 1
ATOM 655 C CA . ALA A 1 87 ? 4.316 2.943 -14.508 1.00 83.25 87 ALA A CA 1
ATOM 656 C C . ALA A 1 87 ? 4.277 4.182 -15.412 1.00 83.25 87 ALA A C 1
ATOM 658 O O . ALA A 1 87 ? 4.708 4.102 -16.558 1.00 83.25 87 ALA A O 1
ATOM 659 N N . HIS A 1 88 ? 3.836 5.331 -14.891 1.00 83.56 88 HIS A N 1
ATOM 660 C CA . HIS A 1 88 ? 3.824 6.588 -15.641 1.00 83.56 88 HIS A CA 1
ATOM 661 C C . HIS A 1 88 ? 5.227 7.032 -16.050 1.00 83.56 88 HIS A C 1
ATOM 663 O O . HIS A 1 88 ? 5.429 7.420 -17.194 1.00 83.56 88 HIS A O 1
ATOM 669 N N . ALA A 1 89 ? 6.202 6.942 -15.148 1.00 84.56 89 ALA A N 1
ATOM 670 C CA . ALA A 1 89 ? 7.557 7.379 -15.446 1.00 84.56 89 ALA A CA 1
ATOM 671 C C . ALA A 1 89 ? 8.278 6.426 -16.422 1.00 84.56 89 ALA A C 1
ATOM 673 O O . ALA A 1 89 ? 9.046 6.871 -17.275 1.00 84.56 89 ALA A O 1
ATOM 674 N N . THR A 1 90 ? 8.032 5.113 -16.319 1.00 77.06 90 THR A N 1
ATOM 675 C CA . THR A 1 90 ? 8.762 4.093 -17.095 1.00 77.06 90 THR A CA 1
ATOM 676 C C . THR A 1 90 ? 8.091 3.666 -18.393 1.00 77.06 90 THR A C 1
ATOM 678 O O . THR A 1 90 ? 8.795 3.225 -19.298 1.00 77.06 90 THR A O 1
ATOM 681 N N . TRP A 1 91 ? 6.762 3.738 -18.517 1.00 69.19 91 TRP A N 1
ATOM 682 C CA . TRP A 1 91 ? 6.043 3.179 -19.673 1.00 69.19 91 TRP A CA 1
ATOM 683 C C . TRP A 1 91 ? 5.534 4.221 -20.658 1.00 69.19 91 TRP A C 1
ATOM 685 O O . TRP A 1 91 ? 4.491 4.044 -21.278 1.00 69.19 91 TRP A O 1
ATOM 695 N N . HIS A 1 92 ? 6.361 5.220 -20.943 1.00 53.81 92 HIS A N 1
ATOM 696 C CA . HIS A 1 92 ? 6.307 5.938 -22.219 1.00 53.81 92 HIS A CA 1
ATOM 697 C C . HIS A 1 92 ? 6.890 5.111 -23.387 1.00 53.81 92 HIS A C 1
ATOM 699 O O . HIS A 1 92 ? 7.507 5.647 -24.303 1.00 53.81 92 HIS A O 1
ATOM 705 N N . HIS A 1 93 ? 6.716 3.791 -23.356 1.00 50.59 93 HIS A N 1
ATOM 706 C CA . HIS A 1 93 ? 6.764 2.968 -24.559 1.00 50.59 93 HIS A CA 1
ATOM 707 C C . HIS A 1 93 ? 5.340 2.963 -25.129 1.00 50.59 93 HIS A C 1
ATOM 709 O O . HIS A 1 93 ? 4.398 3.009 -24.342 1.00 50.59 93 HIS A O 1
ATOM 715 N N . ASP A 1 94 ? 5.157 2.926 -26.451 1.00 52.47 94 ASP A N 1
ATOM 716 C CA . ASP A 1 94 ? 3.836 2.813 -27.095 1.00 52.47 94 ASP A CA 1
ATOM 717 C C . ASP A 1 94 ? 3.146 1.494 -26.709 1.00 52.47 94 ASP A C 1
ATOM 719 O O . ASP A 1 94 ? 3.071 0.567 -27.504 1.00 52.47 94 ASP A O 1
ATOM 723 N N . VAL A 1 95 ? 2.696 1.335 -25.468 1.00 47.75 95 VAL A N 1
ATOM 724 C CA . VAL A 1 95 ? 2.063 0.108 -24.998 1.00 47.75 95 VAL A CA 1
ATOM 725 C C . VAL A 1 95 ? 0.566 0.327 -24.955 1.00 47.75 95 VAL A C 1
ATOM 727 O O . VAL A 1 95 ? 0.026 0.842 -23.979 1.00 47.75 95 VAL A O 1
ATOM 730 N N . SER A 1 96 ? -0.124 -0.083 -26.013 1.00 50.84 96 SER A N 1
ATOM 731 C CA . SER A 1 96 ? -1.583 -0.124 -26.013 1.00 50.84 96 SER A CA 1
ATOM 732 C C . SER A 1 96 ? -2.063 -1.303 -25.169 1.00 50.84 96 SER A C 1
ATOM 734 O O . SER A 1 96 ? -1.696 -2.458 -25.403 1.00 50.84 96 SER A O 1
ATOM 736 N N . VAL A 1 97 ? -2.897 -1.013 -24.171 1.00 51.12 97 VAL A N 1
ATOM 737 C CA . VAL A 1 97 ? -3.543 -2.025 -23.331 1.00 51.12 97 VAL A CA 1
ATOM 738 C C . VAL A 1 97 ? -4.865 -2.423 -23.982 1.00 51.12 97 VAL A C 1
ATOM 740 O O . VAL A 1 97 ? -5.846 -1.686 -23.924 1.00 51.12 97 VAL A O 1
ATOM 743 N N . LEU A 1 98 ? -4.912 -3.607 -24.587 1.00 52.25 98 LEU A N 1
ATOM 744 C CA . LEU A 1 98 ? -6.143 -4.170 -25.139 1.00 52.25 98 LEU A CA 1
ATOM 745 C C . LEU A 1 98 ? -6.824 -5.044 -24.084 1.00 52.25 98 LEU A C 1
ATOM 747 O O . LEU A 1 98 ? -6.333 -6.124 -23.742 1.00 52.25 98 LEU A O 1
ATOM 751 N N . ARG A 1 99 ? -7.973 -4.582 -23.582 1.00 55.53 99 ARG A N 1
ATOM 752 C CA . ARG A 1 99 ? -8.871 -5.392 -22.748 1.00 55.53 99 ARG A CA 1
ATOM 753 C C . ARG A 1 99 ? -9.764 -6.244 -23.645 1.00 55.53 99 ARG A C 1
ATOM 755 O O . ARG A 1 99 ? -10.419 -5.718 -24.542 1.00 55.53 99 ARG A O 1
ATOM 762 N N . ARG A 1 100 ? -9.801 -7.552 -23.399 1.00 59.06 100 ARG A N 1
ATOM 763 C CA . ARG A 1 100 ? -10.689 -8.489 -24.098 1.00 59.06 100 ARG A CA 1
ATOM 764 C C . ARG A 1 100 ? -11.912 -8.830 -23.244 1.00 59.06 100 ARG A C 1
ATOM 766 O O . ARG A 1 100 ? -11.885 -8.730 -22.018 1.00 59.06 100 ARG A O 1
ATOM 773 N N . ASN A 1 101 ? -12.983 -9.274 -23.901 1.00 62.88 101 ASN A N 1
ATOM 774 C CA . ASN A 1 101 ? -14.242 -9.662 -23.247 1.00 62.88 101 ASN A CA 1
ATOM 775 C C . ASN A 1 101 ? -14.087 -10.872 -22.308 1.00 62.88 101 ASN A C 1
ATOM 777 O O . ASN A 1 101 ? -14.876 -11.046 -21.384 1.00 62.88 101 ASN A O 1
ATOM 781 N N . ASP A 1 102 ? -13.045 -11.679 -22.509 1.00 62.81 102 ASP A N 1
ATOM 782 C CA . ASP A 1 102 ? -12.669 -12.814 -21.658 1.00 62.81 102 ASP A CA 1
ATOM 783 C C . ASP A 1 102 ? -11.899 -12.403 -20.386 1.00 62.81 102 ASP A C 1
ATOM 785 O O . ASP A 1 102 ? -11.407 -13.261 -19.657 1.00 62.81 102 ASP A O 1
ATOM 789 N N . ARG A 1 103 ? -11.811 -11.093 -20.101 1.00 44.84 103 ARG A N 1
ATOM 790 C CA . ARG A 1 103 ? -11.070 -10.495 -18.975 1.00 44.84 103 ARG A CA 1
ATOM 791 C C . ARG A 1 103 ? -9.552 -10.663 -19.059 1.00 44.84 103 ARG A C 1
ATOM 793 O O . ARG A 1 103 ? -8.859 -10.381 -18.082 1.00 44.84 103 ARG A O 1
ATOM 800 N N . THR A 1 104 ? -9.015 -11.062 -20.209 1.00 43.66 104 THR A N 1
ATOM 801 C CA . THR A 1 104 ? -7.570 -11.031 -20.446 1.00 43.66 104 THR A CA 1
ATOM 802 C C . THR A 1 104 ? -7.117 -9.630 -20.862 1.00 43.66 104 THR A C 1
ATOM 804 O O . THR A 1 104 ? -7.855 -8.857 -21.485 1.00 43.66 104 THR A O 1
ATOM 807 N N . ILE A 1 105 ? -5.884 -9.289 -20.488 1.00 43.41 105 ILE A N 1
ATOM 808 C CA . ILE A 1 105 ? -5.234 -8.029 -20.849 1.00 43.41 105 ILE A CA 1
ATOM 809 C C . ILE A 1 105 ? -4.067 -8.356 -21.777 1.00 43.41 105 ILE A C 1
ATOM 811 O O . ILE A 1 105 ? -3.173 -9.113 -21.397 1.00 43.41 105 ILE A O 1
ATOM 815 N N . ARG A 1 106 ? -4.054 -7.772 -22.980 1.00 51.25 106 ARG A N 1
ATOM 816 C CA . ARG A 1 106 ? -2.924 -7.856 -23.915 1.00 51.25 106 ARG A CA 1
ATOM 817 C C . ARG A 1 106 ? -2.190 -6.519 -23.950 1.00 51.25 106 ARG A C 1
ATOM 819 O O . ARG A 1 106 ? -2.817 -5.477 -24.108 1.00 51.25 106 ARG A O 1
ATOM 826 N N . LEU A 1 107 ? -0.869 -6.565 -23.817 1.00 47.81 107 LEU A N 1
ATOM 827 C CA . LEU A 1 107 ? 0.011 -5.418 -24.028 1.00 47.81 107 LEU A CA 1
ATOM 828 C C . LEU A 1 107 ? 0.495 -5.444 -25.484 1.00 47.81 107 LEU A C 1
ATOM 830 O O . LEU A 1 107 ? 0.968 -6.482 -25.945 1.00 47.81 107 LEU A O 1
ATOM 834 N N . VAL A 1 108 ? 0.340 -4.340 -26.213 1.00 54.66 108 VAL A N 1
ATOM 835 C CA . VAL A 1 108 ? 0.799 -4.188 -27.605 1.00 54.66 108 VAL A CA 1
ATOM 836 C C . VAL A 1 108 ? 1.828 -3.075 -27.647 1.00 54.66 108 VAL A C 1
ATOM 838 O O . VAL A 1 108 ? 1.467 -1.952 -27.336 1.00 54.66 108 VAL A O 1
ATOM 841 N N . PHE A 1 109 ? 3.074 -3.376 -28.012 1.00 49.50 109 PHE A N 1
ATOM 842 C CA . PHE A 1 109 ? 4.178 -2.413 -28.054 1.00 49.50 109 PHE A CA 1
ATOM 843 C C . PHE A 1 109 ? 4.341 -1.821 -29.477 1.00 49.50 109 PHE A C 1
ATOM 845 O O . PHE A 1 109 ? 4.444 -2.591 -30.427 1.00 49.50 109 PHE A O 1
ATOM 852 N N . GLY A 1 110 ? 4.412 -0.489 -29.618 1.00 46.50 110 GLY A N 1
ATOM 853 C CA . GLY A 1 110 ? 4.705 0.263 -30.853 1.00 46.50 110 GLY A CA 1
ATOM 854 C C . GLY A 1 110 ? 3.546 1.123 -31.402 1.00 46.50 110 GLY A C 1
ATOM 855 O O . GLY A 1 110 ? 2.410 0.664 -31.479 1.00 46.50 110 GLY A O 1
ATOM 856 N N . SER A 1 111 ? 3.838 2.362 -31.832 1.00 43.09 111 SER A N 1
ATOM 857 C CA . SER A 1 111 ? 2.939 3.235 -32.625 1.00 43.09 111 SER A CA 1
ATOM 858 C C . SER A 1 111 ? 2.878 2.856 -34.104 1.00 43.09 111 SER A C 1
ATOM 860 O O . SER A 1 111 ? 2.137 3.467 -34.876 1.00 43.09 111 SER A O 1
ATOM 862 N N . THR A 1 112 ? 3.618 1.842 -34.544 1.00 41.12 112 THR A N 1
ATOM 863 C CA . THR A 1 112 ? 3.603 1.443 -35.945 1.00 41.12 112 THR A CA 1
ATOM 864 C C . THR A 1 112 ? 2.502 0.424 -36.204 1.00 41.12 112 THR A C 1
ATOM 866 O O . THR A 1 112 ? 2.531 -0.719 -35.756 1.00 41.12 112 THR A O 1
ATOM 869 N N . HIS A 1 113 ? 1.545 0.851 -37.025 1.00 40.44 113 HIS A N 1
ATOM 870 C CA . HIS A 1 113 ? 0.660 0.031 -37.855 1.00 40.44 113 HIS A CA 1
ATOM 871 C C . HIS A 1 113 ? 1.430 -0.911 -38.821 1.00 40.44 113 HIS A C 1
ATOM 873 O O . HIS A 1 113 ? 0.958 -1.184 -39.920 1.00 40.44 113 HIS A O 1
ATOM 879 N N . ASP A 1 114 ? 2.607 -1.426 -38.454 1.00 40.62 114 ASP A N 1
ATOM 880 C CA . ASP A 1 114 ? 3.338 -2.406 -39.254 1.00 40.62 114 ASP A CA 1
ATOM 881 C C . ASP A 1 114 ? 3.077 -3.808 -38.707 1.00 40.62 114 ASP A C 1
ATOM 883 O O . ASP A 1 114 ? 3.792 -4.352 -37.865 1.00 40.62 114 ASP A O 1
ATOM 887 N N . ALA A 1 115 ? 2.022 -4.414 -39.250 1.00 41.97 115 ALA A N 1
ATOM 888 C CA . ALA A 1 115 ? 1.533 -5.766 -38.991 1.00 41.97 115 ALA A CA 1
ATOM 889 C C . ALA A 1 115 ? 2.520 -6.905 -39.357 1.00 41.97 115 ALA A C 1
ATOM 891 O O . ALA A 1 115 ? 2.109 -8.047 -39.537 1.00 41.97 115 ALA A O 1
ATOM 892 N N . LYS A 1 116 ? 3.826 -6.633 -39.493 1.00 41.44 116 LYS A N 1
ATOM 893 C CA . LYS A 1 116 ? 4.837 -7.627 -39.900 1.00 41.44 116 LYS A CA 1
ATOM 894 C C . LYS A 1 116 ? 5.587 -8.296 -38.747 1.00 41.44 116 LYS A C 1
ATOM 896 O O . LYS A 1 116 ? 6.247 -9.302 -38.984 1.00 41.44 116 LYS A O 1
ATOM 901 N N . TYR A 1 117 ? 5.435 -7.822 -37.510 1.00 43.69 117 TYR A N 1
ATOM 902 C CA . TYR A 1 117 ? 5.964 -8.493 -36.311 1.00 43.69 117 TYR A CA 1
ATOM 903 C C . TYR A 1 117 ? 4.919 -9.377 -35.615 1.00 43.69 117 TYR A C 1
ATOM 905 O O . TYR A 1 117 ? 4.917 -9.542 -34.400 1.00 43.69 117 TYR A O 1
ATOM 913 N N . GLU A 1 118 ? 4.053 -10.020 -36.398 1.00 42.81 118 GLU A N 1
ATOM 914 C CA . GLU A 1 118 ? 3.179 -11.108 -35.936 1.00 42.81 118 GLU A CA 1
ATOM 915 C C . GLU A 1 118 ? 3.941 -12.450 -35.815 1.00 42.81 118 GLU A C 1
ATOM 917 O O . GLU A 1 118 ? 3.360 -13.533 -35.756 1.00 42.81 118 GLU A O 1
ATOM 922 N N . TYR A 1 119 ? 5.277 -12.393 -35.787 1.00 39.72 119 TYR A N 1
ATOM 923 C CA . TYR A 1 119 ? 6.144 -13.559 -35.770 1.00 39.72 119 TYR A CA 1
ATOM 924 C C . TYR A 1 119 ? 6.302 -14.095 -34.339 1.00 39.72 119 TYR A C 1
ATOM 926 O O . TYR A 1 119 ? 6.989 -13.521 -33.500 1.00 39.72 119 TYR A O 1
ATOM 934 N N . ALA A 1 120 ? 5.667 -15.241 -34.090 1.00 39.91 120 ALA A N 1
ATOM 935 C CA . ALA A 1 120 ? 6.041 -16.215 -33.063 1.00 39.91 120 ALA A CA 1
ATOM 936 C C . ALA A 1 120 ? 5.916 -15.824 -31.571 1.00 39.91 120 ALA A C 1
ATOM 938 O O . ALA A 1 120 ? 6.597 -16.409 -30.734 1.00 39.91 120 ALA A O 1
ATOM 939 N N . ILE A 1 121 ? 4.929 -15.010 -31.178 1.00 45.50 121 ILE A N 1
ATOM 940 C CA . ILE A 1 121 ? 4.501 -14.875 -29.757 1.00 45.50 121 ILE A CA 1
ATOM 941 C C . ILE A 1 121 ? 3.668 -16.103 -29.294 1.00 45.50 121 ILE A C 1
ATOM 943 O O . ILE A 1 121 ? 2.824 -16.033 -28.408 1.00 45.50 121 ILE A O 1
ATOM 947 N N . GLY A 1 122 ? 3.855 -17.260 -29.936 1.00 37.06 122 GLY A N 1
ATOM 948 C CA . GLY A 1 122 ? 3.055 -18.469 -29.728 1.00 37.06 122 GLY A CA 1
ATOM 949 C C . GLY A 1 122 ? 3.539 -19.379 -28.597 1.00 37.06 122 GLY A C 1
ATOM 950 O O . GLY A 1 122 ? 2.885 -20.383 -28.329 1.00 37.06 122 GLY A O 1
ATOM 951 N N . ARG A 1 123 ? 4.678 -19.090 -27.945 1.00 39.84 123 ARG A N 1
ATOM 952 C CA . ARG A 1 123 ? 5.227 -19.970 -26.887 1.00 39.84 123 ARG A CA 1
ATOM 953 C C . ARG A 1 123 ? 5.801 -19.297 -25.645 1.00 39.84 123 ARG A C 1
ATOM 955 O O . ARG A 1 123 ? 6.090 -20.012 -24.695 1.00 39.84 123 ARG A O 1
ATOM 962 N N . GLN A 1 124 ? 5.910 -17.975 -25.589 1.00 41.19 124 GLN A N 1
ATOM 963 C CA . GLN A 1 124 ? 6.376 -17.283 -24.384 1.00 41.19 124 GLN A CA 1
ATOM 964 C C . GLN A 1 124 ? 5.407 -16.166 -24.014 1.00 41.19 124 GLN A C 1
ATOM 966 O O . GLN A 1 124 ? 5.728 -14.988 -23.952 1.00 41.19 124 GLN A O 1
ATOM 971 N N . HIS A 1 125 ? 4.175 -16.580 -23.721 1.00 42.38 125 HIS A N 1
ATOM 972 C CA . HIS A 1 125 ? 3.385 -15.894 -22.713 1.00 42.38 125 HIS A CA 1
ATOM 973 C C . HIS A 1 125 ? 4.115 -16.070 -21.371 1.00 42.38 125 HIS A C 1
ATOM 975 O O . HIS A 1 125 ? 3.676 -16.840 -20.521 1.00 42.38 125 HIS A O 1
ATOM 981 N N . GLU A 1 126 ? 5.228 -15.369 -21.146 1.00 42.72 126 GLU A N 1
ATOM 982 C CA . GLU A 1 126 ? 5.488 -14.905 -19.789 1.00 42.72 126 GLU A CA 1
ATOM 983 C C . GLU A 1 126 ? 4.385 -13.889 -19.519 1.00 42.72 126 GLU A C 1
ATOM 985 O O . GLU A 1 126 ? 4.450 -12.704 -19.845 1.00 42.72 126 GLU A O 1
ATOM 990 N N . PHE A 1 127 ? 3.264 -14.448 -19.061 1.00 45.38 127 PHE A N 1
ATOM 991 C CA . PHE A 1 127 ? 2.113 -13.740 -18.554 1.00 45.38 127 PHE A CA 1
ATOM 992 C C . PHE A 1 127 ? 2.621 -12.574 -17.732 1.00 45.38 127 PHE A C 1
ATOM 994 O O . PHE A 1 127 ? 3.604 -12.712 -17.005 1.00 45.38 127 PHE A O 1
ATOM 1001 N N . VAL A 1 128 ? 1.949 -11.431 -17.811 1.00 52.31 128 VAL A N 1
ATOM 1002 C CA . VAL A 1 128 ? 2.239 -10.363 -16.870 1.00 52.31 128 VAL A CA 1
ATOM 1003 C C . VAL A 1 128 ? 1.864 -10.887 -15.486 1.00 52.31 128 VAL A C 1
ATOM 1005 O O . VAL A 1 128 ? 0.707 -10.815 -15.077 1.00 52.31 128 VAL A O 1
ATOM 1008 N N . THR A 1 129 ? 2.819 -11.524 -14.808 1.00 56.34 129 THR A N 1
ATOM 1009 C CA . THR A 1 129 ? 2.589 -12.202 -13.543 1.00 56.34 129 THR A CA 1
ATOM 1010 C C . THR A 1 129 ? 2.333 -11.103 -12.538 1.00 56.34 129 THR A C 1
ATOM 1012 O O . THR A 1 129 ? 3.242 -10.367 -12.139 1.00 56.34 129 THR A O 1
ATOM 1015 N N . GLN A 1 130 ? 1.066 -10.938 -12.183 1.00 66.31 130 GLN A N 1
ATOM 1016 C CA . GLN A 1 130 ? 0.687 -10.025 -11.129 1.00 66.31 130 GLN A CA 1
ATOM 1017 C C . GLN A 1 130 ? 1.282 -10.548 -9.832 1.00 66.31 130 GLN A C 1
ATOM 1019 O O . GLN A 1 130 ? 1.097 -11.706 -9.457 1.00 66.31 130 GLN A O 1
ATOM 1024 N N . LYS A 1 131 ? 2.022 -9.686 -9.138 1.00 74.56 131 LYS A N 1
ATOM 1025 C CA . LYS A 1 131 ? 2.466 -10.006 -7.787 1.00 74.56 131 LYS A CA 1
ATOM 1026 C C . LYS A 1 131 ? 1.253 -9.900 -6.875 1.00 74.56 131 LYS A C 1
ATOM 1028 O O . LYS A 1 131 ? 0.776 -8.796 -6.604 1.00 74.56 131 LYS A O 1
ATOM 1033 N N . LEU A 1 132 ? 0.769 -11.058 -6.447 1.00 80.44 132 LEU A N 1
ATOM 1034 C CA . LEU A 1 132 ? -0.247 -11.219 -5.422 1.00 80.44 132 LEU A CA 1
ATOM 1035 C C . LEU A 1 132 ? 0.428 -11.707 -4.144 1.00 80.44 132 LEU A C 1
ATOM 1037 O O . LEU A 1 132 ? 1.143 -12.708 -4.147 1.00 80.44 132 LEU A O 1
ATOM 1041 N N . TYR A 1 133 ? 0.142 -11.024 -3.047 1.00 85.25 133 TYR A N 1
ATOM 1042 C CA . TYR A 1 133 ? 0.580 -11.424 -1.721 1.00 85.25 133 TYR A CA 1
ATOM 1043 C C . TYR A 1 133 ? -0.634 -11.801 -0.882 1.00 85.25 133 TYR A C 1
ATOM 1045 O O . TYR A 1 133 ? -1.567 -11.009 -0.748 1.00 85.25 133 TYR A O 1
ATOM 1053 N N . ARG A 1 134 ? -0.616 -12.995 -0.285 1.00 89.69 134 ARG A N 1
ATOM 1054 C CA . ARG A 1 134 ? -1.609 -13.382 0.722 1.00 89.69 134 ARG A CA 1
ATOM 1055 C C . ARG A 1 134 ? -1.103 -12.979 2.104 1.00 89.69 134 ARG A C 1
ATOM 1057 O O . ARG A 1 134 ? -0.126 -13.536 2.603 1.00 89.69 134 ARG A O 1
ATOM 1064 N N . VAL A 1 135 ? -1.765 -12.006 2.717 1.00 91.19 135 VAL A N 1
ATOM 1065 C CA . VAL A 1 135 ? -1.463 -11.500 4.061 1.00 91.19 135 VAL A CA 1
ATOM 1066 C C . VAL A 1 135 ? -2.370 -12.217 5.053 1.00 91.19 135 VAL A C 1
ATOM 1068 O O . VAL A 1 135 ? -3.577 -12.248 4.842 1.00 91.19 135 VAL A O 1
ATOM 1071 N N . THR A 1 136 ? -1.817 -12.763 6.138 1.00 93.88 136 THR A N 1
ATOM 1072 C CA . THR A 1 136 ? -2.609 -13.284 7.267 1.00 93.88 136 THR A CA 1
ATOM 1073 C C . THR A 1 136 ? -2.372 -12.398 8.485 1.00 93.88 136 THR A C 1
ATOM 1075 O O . THR A 1 136 ? -1.227 -12.219 8.900 1.00 93.88 136 THR A O 1
ATOM 1078 N N . LEU A 1 137 ? -3.433 -11.808 9.033 1.00 94.25 137 LEU A N 1
ATOM 1079 C CA . LEU A 1 137 ? -3.363 -10.969 10.231 1.00 94.25 137 LEU A CA 1
ATOM 1080 C C . LEU A 1 137 ? -3.347 -11.828 11.509 1.00 94.25 137 LEU A C 1
ATOM 1082 O O . LEU A 1 137 ? -3.768 -12.984 11.464 1.00 94.25 137 LEU A O 1
ATOM 1086 N N . PRO A 1 138 ? -2.943 -11.280 12.676 1.00 91.81 138 PRO A N 1
ATOM 1087 C CA . PRO A 1 138 ? -2.930 -12.026 13.941 1.00 91.81 138 PRO A CA 1
ATOM 1088 C C . PRO A 1 138 ? -4.275 -12.649 14.351 1.00 91.81 138 PRO A C 1
ATOM 1090 O O . PRO A 1 138 ? -4.289 -13.604 15.117 1.00 91.81 138 PRO A O 1
ATOM 1093 N N . GLY A 1 139 ? -5.401 -12.137 13.839 1.00 90.75 139 GLY A N 1
ATOM 1094 C CA . GLY A 1 139 ? -6.738 -12.709 14.048 1.00 90.75 139 GLY A CA 1
ATOM 1095 C C . GLY A 1 139 ? -7.107 -13.852 13.095 1.00 90.75 139 GLY A C 1
ATOM 1096 O O . GLY A 1 139 ? -8.254 -14.279 13.091 1.00 90.75 139 GLY A O 1
ATOM 1097 N N . GLY A 1 140 ? -6.184 -14.306 12.242 1.00 94.94 140 GLY A N 1
ATOM 1098 C CA . GLY A 1 140 ? -6.435 -15.326 11.217 1.00 94.94 140 GLY A CA 1
ATOM 1099 C C . GLY A 1 140 ? -7.110 -14.798 9.948 1.00 94.94 140 GLY A C 1
ATOM 1100 O O . GLY A 1 140 ? -7.228 -15.534 8.972 1.00 94.94 140 GLY A O 1
ATOM 1101 N N . GLU A 1 141 ? -7.517 -13.526 9.926 1.00 96.31 141 GLU A N 1
ATOM 1102 C CA . GLU A 1 141 ? -8.072 -12.879 8.738 1.00 96.31 141 GLU A CA 1
ATOM 1103 C C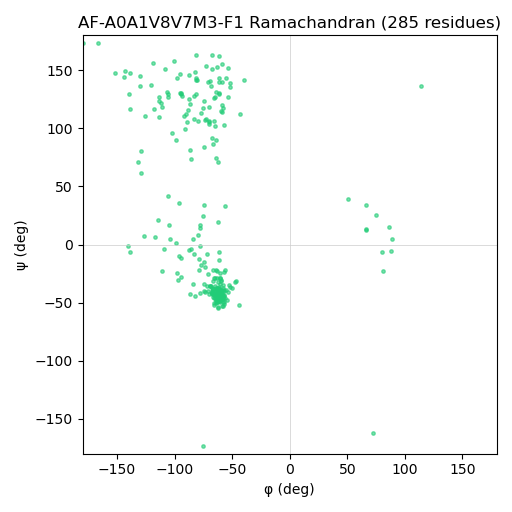 . GLU A 1 141 ? -7.055 -12.848 7.603 1.00 96.31 141 GLU A C 1
ATOM 1105 O O . GLU A 1 141 ? -5.871 -12.570 7.815 1.00 96.31 141 GLU A O 1
ATOM 1110 N N . GLN A 1 142 ? -7.530 -13.096 6.388 1.00 95.62 142 GLN A N 1
ATOM 1111 C CA . GLN A 1 142 ? -6.682 -13.189 5.213 1.00 95.62 142 GLN A CA 1
ATOM 1112 C C . GLN A 1 142 ? -7.067 -12.152 4.176 1.00 95.62 142 GLN A C 1
ATOM 1114 O O . GLN A 1 142 ? -8.245 -11.976 3.866 1.00 95.62 142 GLN A O 1
ATOM 1119 N N . PHE A 1 143 ? -6.050 -11.526 3.598 1.00 94.38 143 PHE A N 1
ATOM 1120 C CA . PHE A 1 143 ? -6.193 -10.478 2.603 1.00 94.38 143 PHE A CA 1
ATOM 1121 C C . PHE A 1 143 ? -5.313 -10.763 1.392 1.00 94.38 143 PHE A C 1
ATOM 1123 O O . PHE A 1 143 ? -4.203 -11.284 1.517 1.00 94.38 143 PHE A O 1
ATOM 1130 N N . ALA A 1 144 ? -5.809 -10.398 0.220 1.00 91.25 144 ALA A N 1
ATOM 1131 C CA . ALA A 1 144 ? -5.021 -10.253 -0.988 1.00 91.25 144 ALA A CA 1
ATOM 1132 C C . ALA A 1 144 ? -4.462 -8.828 -1.039 1.00 91.25 144 ALA A C 1
ATOM 1134 O O . ALA A 1 144 ? -5.224 -7.867 -0.967 1.00 91.25 144 ALA A O 1
ATOM 1135 N N . LEU A 1 145 ? -3.145 -8.696 -1.177 1.00 90.75 145 LEU A N 1
ATOM 1136 C CA . LEU A 1 145 ? -2.453 -7.440 -1.449 1.00 90.75 145 LEU A CA 1
ATOM 1137 C C . LEU A 1 145 ? -1.892 -7.505 -2.873 1.00 90.75 145 LEU A C 1
ATOM 1139 O O . LEU A 1 145 ? -1.062 -8.364 -3.181 1.00 90.75 145 LEU A O 1
ATOM 1143 N N . THR A 1 146 ? -2.354 -6.605 -3.740 1.00 86.31 146 THR A N 1
ATOM 1144 C CA . THR A 1 146 ? -2.067 -6.625 -5.182 1.00 86.31 146 THR A CA 1
ATOM 1145 C C . THR A 1 146 ? -1.558 -5.265 -5.674 1.00 86.31 146 THR A C 1
ATOM 1147 O O . THR A 1 146 ? -2.277 -4.494 -6.308 1.00 86.31 146 THR A O 1
ATOM 1150 N N . PRO A 1 147 ? -0.266 -4.953 -5.472 1.00 76.81 147 PRO A N 1
ATOM 1151 C CA . PRO A 1 147 ? 0.316 -3.693 -5.950 1.00 76.81 147 PRO A CA 1
ATOM 1152 C C . PRO A 1 147 ? 0.169 -3.501 -7.466 1.00 76.81 147 PRO A C 1
ATOM 1154 O O . PRO A 1 147 ? 0.204 -2.390 -7.974 1.00 76.81 147 PRO A O 1
ATOM 1157 N N . THR A 1 148 ? 0.023 -4.609 -8.196 1.00 69.50 148 THR A N 1
ATOM 1158 C CA . THR A 1 148 ? -0.005 -4.645 -9.659 1.00 69.50 148 THR A CA 1
ATOM 1159 C C . THR A 1 148 ? -1.405 -4.594 -10.264 1.00 69.50 148 THR A C 1
ATOM 1161 O O . THR A 1 148 ? -1.490 -4.347 -11.460 1.00 69.50 148 THR A O 1
ATOM 1164 N N . LEU A 1 149 ? -2.497 -4.753 -9.500 1.00 69.25 149 LEU A N 1
ATOM 1165 C CA . LEU A 1 149 ? -3.838 -4.469 -10.044 1.00 69.25 149 LEU A CA 1
ATOM 1166 C C . LEU A 1 149 ? -4.004 -2.974 -10.344 1.00 69.25 149 LEU A C 1
ATOM 1168 O O . LEU A 1 149 ? -4.622 -2.623 -11.349 1.00 69.25 149 LEU A O 1
ATOM 1172 N N . ALA A 1 150 ? -3.333 -2.129 -9.554 1.00 64.62 150 ALA A N 1
ATOM 1173 C CA . ALA A 1 150 ? -3.154 -0.699 -9.798 1.00 64.62 150 ALA A CA 1
ATOM 1174 C C . ALA A 1 150 ? -2.785 -0.414 -11.254 1.00 64.62 150 ALA A C 1
ATOM 1176 O O . ALA A 1 150 ? -3.472 0.312 -11.957 1.00 64.62 150 ALA A O 1
ATOM 1177 N N . LYS A 1 151 ? -1.749 -1.103 -11.749 1.00 63.66 151 LYS A N 1
ATOM 1178 C CA . LYS A 1 151 ? -1.214 -0.989 -13.112 1.00 63.66 151 LYS A CA 1
ATOM 1179 C C . LYS A 1 151 ? -2.296 -1.007 -14.197 1.00 63.66 151 LYS A C 1
ATOM 1181 O O . LYS A 1 151 ? -2.124 -0.420 -15.260 1.00 63.66 151 LYS A O 1
ATOM 1186 N N . TYR A 1 152 ? -3.384 -1.726 -13.948 1.00 68.31 152 TYR A N 1
ATOM 1187 C CA . TYR A 1 152 ? -4.453 -1.969 -14.905 1.00 68.31 152 TYR A CA 1
ATOM 1188 C C . TYR A 1 152 ? -5.712 -1.149 -14.624 1.00 68.31 152 TYR A C 1
ATOM 1190 O O . TYR A 1 152 ? -6.768 -1.479 -15.167 1.00 68.31 152 TYR A O 1
ATOM 1198 N N . GLY A 1 153 ? -5.611 -0.097 -13.806 1.00 67.62 153 GLY A N 1
ATOM 1199 C CA . GLY A 1 153 ? -6.731 0.750 -13.396 1.00 67.62 153 GLY A CA 1
ATOM 1200 C C . GLY A 1 153 ? -7.645 0.082 -12.369 1.00 67.62 153 GLY A C 1
ATOM 1201 O O . GLY A 1 153 ? -8.836 0.375 -12.340 1.00 67.62 153 GLY A O 1
ATOM 1202 N N . GLY A 1 154 ? -7.125 -0.877 -11.596 1.00 73.81 154 GLY A N 1
ATOM 1203 C CA . GLY A 1 154 ? -7.830 -1.440 -10.450 1.00 73.81 154 GLY A CA 1
ATOM 1204 C C . GLY A 1 154 ? -7.566 -0.603 -9.200 1.00 73.81 154 GLY A C 1
ATOM 1205 O O . GLY A 1 154 ? -6.419 -0.477 -8.774 1.00 73.81 154 GLY A O 1
ATOM 1206 N N . ASP A 1 155 ? -8.619 -0.073 -8.583 1.00 77.19 155 ASP A N 1
ATOM 1207 C CA . ASP A 1 155 ? -8.494 0.725 -7.352 1.00 77.19 155 ASP A CA 1
ATOM 1208 C C . ASP A 1 155 ? -8.253 -0.135 -6.100 1.00 77.19 155 ASP A C 1
ATOM 1210 O O . ASP A 1 155 ? -7.778 0.360 -5.073 1.00 77.19 155 ASP A O 1
ATOM 1214 N N . GLU A 1 156 ? -8.538 -1.434 -6.206 1.00 84.75 156 GLU A N 1
ATOM 1215 C CA . GLU A 1 156 ? -8.538 -2.417 -5.123 1.00 84.75 156 GLU A CA 1
ATOM 1216 C C . GLU A 1 156 ? -7.143 -3.024 -4.905 1.00 84.75 156 GLU A C 1
ATOM 1218 O O . GLU A 1 156 ? -6.832 -4.120 -5.372 1.00 84.75 156 GLU A O 1
ATOM 1223 N N . SER A 1 157 ? -6.278 -2.318 -4.179 1.00 89.38 157 SER A N 1
ATOM 1224 C CA . SER A 1 157 ? -4.947 -2.832 -3.823 1.00 89.38 157 SER A CA 1
ATOM 1225 C C . SER A 1 157 ? -4.967 -3.828 -2.662 1.00 89.38 157 SER A C 1
ATOM 1227 O O . SER A 1 157 ? -4.052 -4.647 -2.549 1.00 89.38 157 SER A O 1
ATOM 1229 N N . VAL A 1 158 ? -6.011 -3.792 -1.829 1.00 93.75 158 VAL A N 1
ATOM 1230 C CA . VAL A 1 158 ? -6.261 -4.724 -0.723 1.00 93.75 158 VAL A CA 1
ATOM 1231 C C . VAL A 1 158 ? -7.689 -5.241 -0.821 1.00 93.75 158 VAL A C 1
ATOM 1233 O O . VAL A 1 158 ? -8.610 -4.468 -1.058 1.00 93.75 158 VAL A O 1
ATOM 1236 N N . LEU A 1 159 ? -7.876 -6.545 -0.627 1.00 93.31 159 LEU A N 1
ATOM 1237 C CA . LEU A 1 159 ? -9.191 -7.183 -0.579 1.00 93.31 159 LEU A CA 1
ATOM 1238 C C . LEU A 1 159 ? -9.203 -8.308 0.456 1.00 93.31 159 LEU A C 1
ATOM 1240 O O . LEU A 1 159 ? -8.181 -8.985 0.611 1.00 93.31 159 LEU A O 1
ATOM 1244 N N . PRO A 1 160 ? -10.344 -8.602 1.101 1.00 95.44 160 PRO A N 1
ATOM 1245 C CA . PRO A 1 160 ? -10.529 -9.880 1.775 1.00 95.44 160 PRO A CA 1
ATOM 1246 C C . PRO A 1 160 ? -10.207 -11.041 0.824 1.00 95.44 160 PRO A C 1
ATOM 1248 O O . PRO A 1 160 ? -10.633 -11.053 -0.334 1.00 95.44 160 PRO A O 1
ATOM 1251 N N . TRP A 1 161 ? -9.463 -12.044 1.297 1.00 93.38 161 TRP A N 1
ATOM 1252 C CA . TRP A 1 161 ? -9.017 -13.161 0.455 1.00 93.38 161 TRP A CA 1
ATOM 1253 C C . TRP A 1 161 ? -10.186 -13.915 -0.185 1.00 93.38 161 TRP A C 1
ATOM 1255 O O . TRP A 1 161 ? -10.102 -14.310 -1.344 1.00 93.38 161 TRP A O 1
ATOM 1265 N N . SER A 1 162 ? -11.294 -14.082 0.539 1.00 93.31 162 SER A N 1
ATOM 1266 C CA . SER A 1 162 ? -12.514 -14.707 0.018 1.00 93.31 162 SER A CA 1
ATOM 1267 C C . SER A 1 162 ? -13.098 -13.950 -1.173 1.00 93.31 162 SER A C 1
ATOM 1269 O O . SER A 1 162 ? -13.537 -14.569 -2.142 1.00 93.31 162 SER A O 1
ATOM 1271 N N . ASP A 1 163 ? -13.086 -12.617 -1.123 1.00 92.44 163 ASP A N 1
ATOM 1272 C CA . ASP A 1 163 ? -13.596 -11.782 -2.207 1.00 92.44 163 ASP A CA 1
ATOM 1273 C C . ASP A 1 163 ? -12.647 -11.792 -3.397 1.00 92.44 163 ASP A C 1
ATOM 1275 O O . ASP A 1 163 ? -13.098 -11.931 -4.534 1.00 92.44 163 ASP A O 1
ATOM 1279 N N . PHE A 1 164 ? -11.340 -11.730 -3.137 1.00 89.19 164 PHE A N 1
ATOM 1280 C CA . PHE A 1 164 ? -10.332 -11.882 -4.176 1.00 89.19 164 PHE A CA 1
ATOM 1281 C C . PHE A 1 164 ? -10.459 -13.241 -4.880 1.00 89.19 164 PHE A C 1
ATOM 1283 O O . PHE A 1 164 ? -10.603 -13.290 -6.099 1.00 89.19 164 PHE A O 1
ATOM 1290 N N . ALA A 1 165 ? -10.478 -14.344 -4.128 1.00 87.44 165 ALA A N 1
ATOM 1291 C CA . ALA A 1 165 ? -10.598 -15.690 -4.681 1.00 87.44 165 ALA A CA 1
ATOM 1292 C C . ALA A 1 165 ? -11.886 -15.843 -5.500 1.00 87.44 165 ALA A C 1
ATOM 1294 O O . ALA A 1 165 ? -11.838 -16.358 -6.610 1.00 87.44 165 ALA A O 1
ATOM 1295 N N . ARG A 1 166 ? -13.022 -15.321 -5.017 1.00 88.50 166 ARG A N 1
ATOM 1296 C CA . ARG A 1 166 ? -14.290 -15.342 -5.765 1.00 88.50 166 ARG A CA 1
ATOM 1297 C C . ARG A 1 166 ? -14.204 -14.595 -7.102 1.00 88.50 166 ARG A C 1
ATOM 1299 O O . ARG A 1 166 ? -14.820 -15.022 -8.073 1.00 88.50 166 ARG A O 1
ATOM 1306 N N . ARG A 1 167 ? -13.488 -13.467 -7.152 1.00 85.25 167 ARG A N 1
ATOM 1307 C CA . ARG A 1 167 ? -13.393 -12.610 -8.348 1.00 85.25 167 ARG A CA 1
ATOM 1308 C C . ARG A 1 167 ? -12.326 -13.078 -9.344 1.00 85.25 167 ARG A C 1
ATOM 1310 O O . ARG A 1 167 ? -12.526 -12.916 -10.547 1.00 85.25 167 ARG A O 1
ATOM 1317 N N . TYR A 1 168 ? -11.222 -13.646 -8.854 1.00 80.81 168 TYR A N 1
ATOM 1318 C CA . TYR A 1 168 ? -9.990 -13.854 -9.625 1.00 80.81 168 TYR A CA 1
ATOM 1319 C C . TYR A 1 168 ? -9.467 -15.305 -9.627 1.00 80.81 168 TYR A C 1
ATOM 1321 O O . TYR A 1 168 ? -8.387 -15.550 -10.163 1.0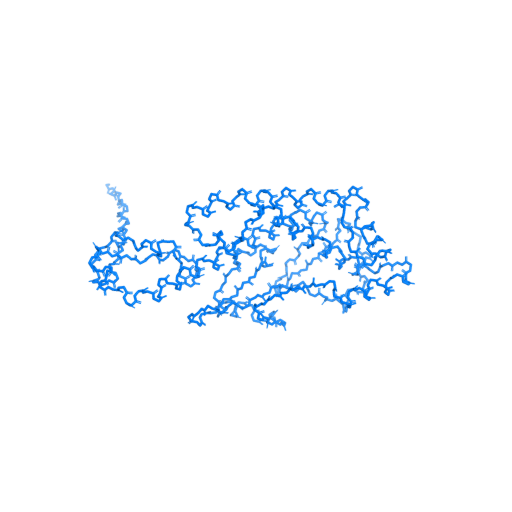0 80.81 168 TYR A O 1
ATOM 1329 N N . SER A 1 169 ? -10.206 -16.284 -9.082 1.00 75.12 169 SER A N 1
ATOM 1330 C CA . SER A 1 169 ? -9.772 -17.696 -8.988 1.00 75.12 169 SER A CA 1
ATOM 1331 C C . SER A 1 169 ? -9.291 -18.296 -10.307 1.00 75.12 169 SER A C 1
ATOM 1333 O O . SER A 1 169 ? -8.334 -19.062 -10.311 1.00 75.12 169 SER A O 1
ATOM 1335 N N . ASN A 1 170 ? -9.916 -17.929 -11.427 1.00 69.88 170 ASN A N 1
ATOM 1336 C CA . ASN A 1 170 ? -9.610 -18.500 -12.741 1.00 69.88 170 ASN A CA 1
ATOM 1337 C C . ASN A 1 170 ? -8.255 -18.042 -13.319 1.00 69.88 170 ASN A C 1
ATOM 1339 O O . ASN A 1 170 ? -7.842 -18.563 -14.350 1.00 69.88 170 ASN A O 1
ATOM 1343 N N . GLY A 1 171 ? -7.579 -17.070 -12.692 1.00 63.16 171 GLY A N 1
ATOM 1344 C CA . GLY A 1 171 ? -6.283 -16.535 -13.136 1.00 63.16 171 GLY A CA 1
ATOM 1345 C C . GLY A 1 171 ? -5.130 -16.763 -12.154 1.00 63.16 171 GLY A C 1
ATOM 1346 O O . GLY A 1 171 ? -4.047 -16.215 -12.353 1.00 63.16 171 GLY A O 1
ATOM 1347 N N . LEU A 1 172 ? -5.349 -17.524 -11.078 1.00 59.62 172 LEU A N 1
ATOM 1348 C CA . LEU A 1 172 ? -4.325 -17.798 -10.072 1.00 59.62 172 LEU A CA 1
ATOM 1349 C C . LEU A 1 172 ? -3.374 -18.898 -10.546 1.00 59.62 172 LEU A C 1
ATOM 1351 O O . LEU A 1 172 ? -3.729 -20.071 -10.557 1.00 59.62 172 LEU A O 1
ATOM 1355 N N . ILE A 1 173 ? -2.156 -18.499 -10.908 1.00 62.56 173 ILE A N 1
ATOM 1356 C CA . ILE A 1 173 ? -1.094 -19.426 -11.322 1.00 62.56 173 ILE A CA 1
ATOM 1357 C C . ILE A 1 173 ? -0.310 -19.934 -10.100 1.00 62.56 173 ILE A C 1
ATOM 1359 O O . ILE A 1 173 ? -0.020 -21.121 -10.004 1.00 62.56 173 ILE A O 1
ATOM 1363 N N . ASP A 1 174 ? 0.012 -19.044 -9.153 1.00 61.88 174 ASP A N 1
ATOM 1364 C CA . ASP A 1 174 ? 0.784 -19.342 -7.939 1.00 61.88 174 ASP A CA 1
ATOM 1365 C C . ASP A 1 174 ? 0.393 -18.368 -6.808 1.00 61.88 174 ASP A C 1
ATOM 1367 O O . ASP A 1 174 ? 0.064 -17.205 -7.063 1.00 61.88 174 ASP A O 1
ATOM 1371 N N . VAL A 1 175 ? 0.427 -18.828 -5.554 1.00 58.06 175 VAL A N 1
ATOM 1372 C CA . VAL A 1 175 ? 0.174 -18.008 -4.358 1.00 58.06 175 VAL A CA 1
ATOM 1373 C C . VAL A 1 175 ? 1.353 -18.154 -3.410 1.00 58.06 175 VAL A C 1
ATOM 1375 O O . VAL A 1 175 ? 1.526 -19.183 -2.760 1.00 58.06 175 VAL A O 1
ATOM 1378 N N . ARG A 1 176 ? 2.131 -17.080 -3.267 1.00 56.66 176 ARG A N 1
ATOM 1379 C CA . ARG A 1 176 ? 3.289 -17.049 -2.368 1.00 56.66 176 ARG A CA 1
ATOM 1380 C C . ARG A 1 176 ? 2.941 -16.393 -1.033 1.00 56.66 176 ARG A C 1
ATOM 1382 O O . ARG A 1 176 ? 2.178 -15.426 -0.971 1.00 56.66 176 ARG A O 1
ATOM 1389 N N . GLY A 1 177 ? 3.523 -16.917 0.044 1.00 52.41 177 GLY A N 1
ATOM 1390 C CA . GLY A 1 177 ? 3.482 -16.275 1.357 1.00 52.41 177 GLY A CA 1
ATOM 1391 C C . GLY A 1 177 ? 4.292 -14.974 1.372 1.00 52.41 177 GLY A C 1
ATOM 1392 O O . GLY A 1 177 ? 5.262 -14.823 0.629 1.00 52.41 177 GLY A O 1
ATOM 1393 N N . LEU A 1 178 ? 3.899 -14.025 2.223 1.00 50.12 178 LEU A N 1
ATOM 1394 C CA . LEU A 1 178 ? 4.696 -12.826 2.489 1.00 50.12 178 LEU A CA 1
ATOM 1395 C C . LEU A 1 178 ? 6.012 -13.197 3.184 1.00 50.12 178 LEU A C 1
ATOM 1397 O O . LEU A 1 178 ? 6.015 -13.846 4.225 1.00 50.12 178 LEU A O 1
ATOM 1401 N N . GLY A 1 179 ? 7.123 -12.750 2.605 1.00 42.91 179 GLY A N 1
ATOM 1402 C CA . GLY A 1 179 ? 8.483 -12.938 3.104 1.00 42.91 179 GLY A CA 1
ATOM 1403 C C . GLY A 1 179 ? 9.453 -12.008 2.374 1.00 42.91 179 GLY A C 1
ATOM 1404 O O . GLY A 1 179 ? 9.067 -11.316 1.429 1.00 42.91 179 GLY A O 1
ATOM 1405 N N . TYR A 1 180 ? 10.713 -11.966 2.811 1.00 32.94 180 TYR A N 1
ATOM 1406 C CA . TYR A 1 180 ? 11.751 -11.177 2.146 1.00 32.94 180 TYR A CA 1
ATOM 1407 C C . TYR A 1 180 ? 11.999 -11.729 0.742 1.00 32.94 180 TYR A C 1
ATOM 1409 O O . TYR A 1 180 ? 12.690 -12.729 0.574 1.00 32.94 180 TYR A O 1
ATOM 1417 N N . HIS A 1 181 ? 11.465 -11.065 -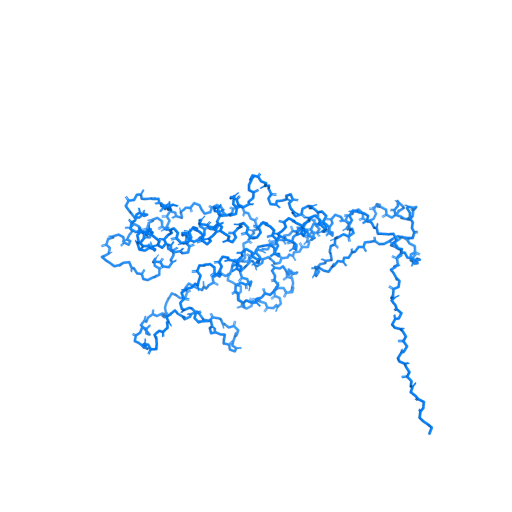0.283 1.00 37.12 181 HIS A N 1
ATOM 1418 C CA . HIS A 1 181 ? 11.897 -11.318 -1.652 1.00 37.12 181 HIS A CA 1
ATOM 1419 C C . HIS A 1 181 ? 13.125 -10.456 -1.949 1.00 37.12 181 HIS A C 1
ATOM 1421 O O . HIS A 1 181 ? 13.061 -9.462 -2.676 1.00 37.12 181 HIS A O 1
ATOM 1427 N N . THR A 1 182 ? 14.264 -10.840 -1.383 1.00 32.81 182 THR A N 1
ATOM 1428 C CA . THR A 1 182 ? 15.567 -10.382 -1.860 1.00 32.81 182 THR A CA 1
ATOM 1429 C C . THR A 1 182 ? 15.870 -11.117 -3.161 1.00 32.81 182 THR A C 1
ATOM 1431 O O . THR A 1 182 ? 16.543 -12.139 -3.186 1.00 32.81 182 THR A O 1
ATOM 1434 N N . THR A 1 183 ? 15.360 -10.611 -4.284 1.00 38.44 183 THR A N 1
ATOM 1435 C CA . THR A 1 183 ? 16.004 -10.906 -5.571 1.00 38.44 183 THR A CA 1
ATOM 1436 C C . THR A 1 183 ? 17.362 -10.211 -5.542 1.00 38.44 183 THR A C 1
ATOM 1438 O O . THR A 1 183 ? 17.466 -9.045 -5.920 1.00 38.44 183 THR A O 1
ATOM 1441 N N . LYS A 1 184 ? 18.402 -10.921 -5.084 1.00 39.62 184 LYS A N 1
ATOM 1442 C CA . LYS A 1 184 ? 19.709 -10.787 -5.739 1.00 39.62 184 LYS A CA 1
ATOM 1443 C C . LYS A 1 184 ? 19.476 -11.061 -7.229 1.00 39.62 184 LYS A C 1
ATOM 1445 O O . LYS A 1 184 ? 18.503 -11.749 -7.547 1.00 39.62 184 LYS A O 1
ATOM 1450 N N . LEU A 1 185 ? 20.287 -10.475 -8.115 1.00 44.44 185 LEU A N 1
ATOM 1451 C CA . LEU A 1 185 ? 20.285 -10.837 -9.536 1.00 44.44 185 LEU A CA 1
ATOM 1452 C C . LEU A 1 185 ? 20.207 -12.365 -9.574 1.00 44.44 185 LEU A C 1
ATOM 1454 O O . LEU A 1 185 ? 21.083 -13.011 -8.995 1.00 44.44 185 LEU A O 1
ATOM 1458 N N . ASP A 1 186 ? 19.091 -12.910 -10.058 1.00 52.84 186 ASP A N 1
ATOM 1459 C CA . ASP A 1 186 ? 18.898 -14.354 -10.050 1.00 52.84 186 ASP A CA 1
ATOM 1460 C C . ASP A 1 186 ? 20.133 -14.940 -10.749 1.00 52.84 186 ASP A C 1
ATOM 1462 O O . ASP A 1 186 ? 20.483 -14.421 -11.817 1.00 52.84 186 ASP A O 1
ATOM 1466 N N . PRO A 1 187 ? 20.870 -15.899 -10.158 1.00 55.94 187 PRO A N 1
ATOM 1467 C CA . PRO A 1 187 ? 21.969 -16.558 -10.856 1.00 55.94 187 PRO A CA 1
ATOM 1468 C C . PRO A 1 187 ? 21.550 -17.003 -12.262 1.00 55.94 187 PRO A C 1
ATOM 1470 O O . PRO A 1 187 ? 22.344 -16.898 -13.197 1.00 55.94 187 PRO A O 1
ATOM 1473 N N . ASP A 1 188 ? 20.275 -17.362 -12.428 1.00 55.47 188 ASP A N 1
ATOM 1474 C CA . ASP A 1 188 ? 19.680 -17.718 -13.709 1.00 55.47 188 ASP A CA 1
ATOM 1475 C C . ASP A 1 188 ? 19.546 -16.512 -14.641 1.00 55.47 188 ASP A C 1
ATOM 1477 O O . ASP A 1 188 ? 19.7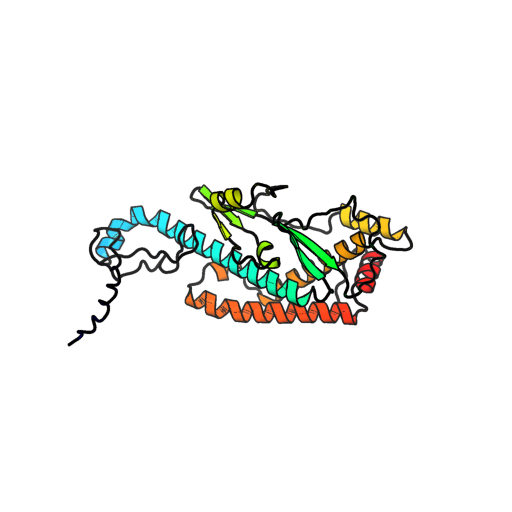88 -16.636 -15.834 1.00 55.47 188 ASP A O 1
ATOM 1481 N N . MET A 1 189 ? 19.253 -15.315 -14.128 1.00 59.84 189 MET A N 1
ATOM 1482 C CA . MET A 1 189 ? 19.219 -14.090 -14.933 1.00 59.84 189 MET A CA 1
ATOM 1483 C C . MET A 1 189 ? 20.632 -13.604 -15.287 1.00 59.84 189 MET A C 1
ATOM 1485 O O . MET A 1 189 ? 20.844 -13.108 -16.390 1.00 59.84 189 MET A O 1
ATOM 1489 N N . ALA A 1 190 ? 21.617 -13.787 -14.401 1.00 61.97 190 ALA A N 1
ATOM 1490 C CA . ALA A 1 190 ? 23.026 -13.552 -14.723 1.00 61.97 190 ALA A CA 1
ATOM 1491 C C . ALA A 1 190 ? 23.503 -14.500 -15.836 1.00 61.97 190 ALA A C 1
ATOM 1493 O O . ALA A 1 190 ? 24.150 -14.062 -16.785 1.00 61.97 190 ALA A O 1
ATOM 1494 N N . ALA A 1 191 ? 23.130 -15.781 -15.757 1.00 64.44 191 ALA A N 1
ATOM 1495 C CA . ALA A 1 191 ? 23.414 -16.784 -16.779 1.00 64.44 191 ALA A CA 1
ATOM 1496 C C . ALA A 1 191 ? 22.637 -16.534 -18.085 1.00 64.44 191 ALA A C 1
ATOM 1498 O O . ALA A 1 191 ? 23.180 -16.731 -19.172 1.00 64.44 191 ALA A O 1
ATOM 1499 N N . LEU A 1 192 ? 21.394 -16.048 -18.011 1.00 63.56 192 LEU A N 1
ATOM 1500 C CA . LEU A 1 192 ? 20.594 -15.643 -19.171 1.00 63.56 192 LEU A CA 1
ATOM 1501 C C . LEU A 1 192 ? 21.245 -14.454 -19.891 1.00 63.56 192 LEU A C 1
ATOM 1503 O O . LEU A 1 192 ? 21.370 -14.446 -21.115 1.00 63.56 192 LEU A O 1
ATOM 1507 N N . LEU A 1 193 ? 21.722 -13.472 -19.125 1.00 62.06 193 LEU A N 1
ATOM 1508 C CA . LEU A 1 193 ? 22.468 -12.334 -19.652 1.00 62.06 193 LEU A CA 1
ATOM 1509 C C . LEU A 1 193 ? 23.795 -12.778 -20.266 1.00 62.06 193 LEU A C 1
ATOM 1511 O O . LEU A 1 193 ? 24.102 -12.395 -21.392 1.00 62.06 193 LEU A O 1
ATOM 1515 N N . ALA A 1 194 ? 24.532 -13.644 -19.570 1.00 65.00 194 ALA A N 1
ATOM 1516 C CA . ALA A 1 194 ? 25.818 -14.153 -20.023 1.00 65.00 194 ALA A CA 1
ATOM 1517 C C . ALA A 1 194 ? 25.712 -15.050 -21.268 1.00 65.00 194 ALA A C 1
ATOM 1519 O O . ALA A 1 194 ? 26.548 -14.967 -22.158 1.00 65.00 194 ALA A O 1
ATOM 1520 N N . SER A 1 195 ? 24.681 -15.886 -21.379 1.00 62.91 195 SER A N 1
ATOM 1521 C CA . SER A 1 195 ? 24.435 -16.696 -22.583 1.00 62.91 195 SER A CA 1
ATOM 1522 C C . SER A 1 195 ? 24.009 -15.830 -23.766 1.00 62.91 195 SER A C 1
ATOM 1524 O O . SER A 1 195 ? 24.453 -16.063 -24.892 1.00 62.91 195 SER A O 1
ATOM 1526 N N . SER A 1 196 ? 23.249 -14.765 -23.509 1.00 59.78 196 SER A N 1
ATOM 1527 C CA . SER A 1 196 ? 22.886 -13.791 -24.537 1.00 59.78 196 SER A CA 1
ATOM 1528 C C . SER A 1 196 ? 24.088 -12.993 -25.069 1.00 59.78 196 SER A C 1
ATOM 1530 O O . SER A 1 196 ? 24.020 -12.528 -26.201 1.00 59.78 196 SER A O 1
ATOM 1532 N N . LEU A 1 197 ? 25.207 -12.896 -24.327 1.00 53.91 197 LEU A N 1
ATOM 1533 C CA . LEU A 1 197 ? 26.480 -12.320 -24.815 1.00 53.91 197 LEU A CA 1
ATOM 1534 C C . LEU A 1 197 ? 27.052 -13.063 -26.024 1.00 53.91 197 LEU A C 1
ATOM 1536 O O . LEU A 1 197 ? 27.770 -12.477 -26.829 1.00 53.91 197 LEU A O 1
ATOM 1540 N N . SER A 1 198 ? 26.790 -14.369 -26.120 1.00 58.28 198 SER A N 1
ATOM 1541 C CA . SER A 1 198 ? 27.336 -15.207 -27.191 1.00 58.28 198 SER A CA 1
ATOM 1542 C C . SER A 1 198 ? 26.583 -15.050 -28.516 1.00 58.28 198 SER A C 1
ATOM 1544 O O . SER A 1 198 ? 27.081 -15.459 -29.565 1.00 58.28 198 SER A O 1
ATOM 1546 N N . HIS A 1 199 ? 25.409 -14.412 -28.486 1.00 53.56 199 HIS A N 1
ATOM 1547 C CA . HIS A 1 199 ? 24.597 -14.128 -29.658 1.00 53.56 199 HIS A CA 1
ATOM 1548 C C . HIS A 1 199 ? 24.698 -12.637 -29.999 1.00 53.56 199 HIS A C 1
ATOM 1550 O O . HIS A 1 199 ? 24.429 -11.777 -29.171 1.00 53.56 199 HIS A O 1
ATOM 1556 N N . ALA A 1 200 ? 25.045 -12.313 -31.249 1.00 56.44 200 ALA A N 1
ATOM 1557 C CA . ALA A 1 200 ? 25.238 -10.932 -31.717 1.00 56.44 200 ALA A CA 1
ATOM 1558 C C . ALA A 1 200 ? 23.982 -10.031 -31.620 1.00 56.44 200 ALA A C 1
ATOM 1560 O O . ALA A 1 200 ? 24.063 -8.833 -31.883 1.00 56.44 200 ALA A O 1
ATOM 1561 N N . VAL A 1 201 ? 22.823 -10.594 -31.264 1.00 62.88 201 VAL A N 1
ATOM 1562 C CA . VAL A 1 201 ? 21.554 -9.884 -31.095 1.00 62.88 201 VAL A CA 1
ATOM 1563 C C . VAL A 1 201 ? 20.862 -10.432 -29.850 1.00 62.88 201 VAL A C 1
ATOM 1565 O O . VAL A 1 201 ? 20.497 -11.607 -29.804 1.00 62.88 201 VAL A O 1
ATOM 1568 N N . LEU A 1 202 ? 20.672 -9.578 -28.845 1.00 64.19 202 LEU A N 1
ATOM 1569 C CA . LEU A 1 202 ? 19.826 -9.888 -27.697 1.00 64.19 202 LEU A CA 1
ATOM 1570 C C . LEU A 1 202 ? 18.396 -10.132 -28.179 1.00 64.19 202 LEU A C 1
ATOM 1572 O O . LEU A 1 202 ? 17.834 -9.316 -28.913 1.00 64.19 202 LEU A O 1
ATOM 1576 N N . LEU A 1 203 ? 17.798 -11.240 -27.745 1.00 70.00 203 LEU A N 1
ATOM 1577 C CA . LEU A 1 203 ? 16.384 -11.486 -27.997 1.00 70.00 203 LEU A CA 1
ATOM 1578 C C . LEU A 1 203 ? 15.543 -10.383 -27.322 1.00 70.00 203 LEU A C 1
ATOM 1580 O O . LEU A 1 203 ? 15.895 -9.950 -26.219 1.00 70.00 203 LEU A O 1
ATOM 1584 N N . PRO A 1 204 ? 14.434 -9.934 -27.942 1.00 66.94 204 PRO A N 1
ATOM 1585 C CA . PRO A 1 204 ? 13.564 -8.900 -27.376 1.00 66.94 204 PRO A CA 1
ATOM 1586 C C . PRO A 1 204 ? 13.138 -9.163 -25.924 1.00 66.94 204 PRO A C 1
ATOM 1588 O O . PRO A 1 204 ? 13.112 -8.23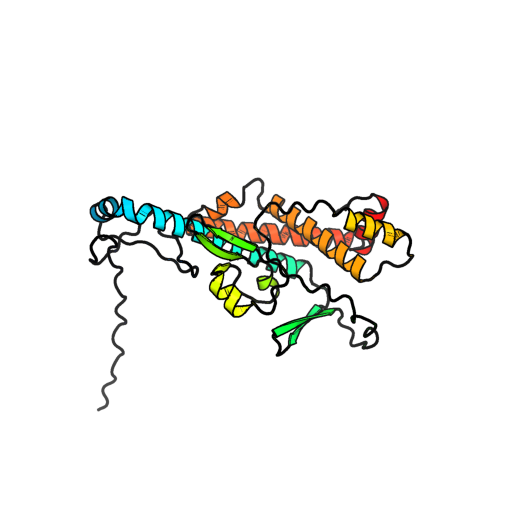4 -25.118 1.00 66.94 204 PRO A O 1
ATOM 1591 N N . ASP A 1 205 ? 12.887 -10.424 -25.568 1.00 62.16 205 ASP A N 1
ATOM 1592 C CA . ASP A 1 205 ? 12.479 -10.812 -24.214 1.00 62.16 205 ASP A CA 1
ATOM 1593 C C . ASP A 1 205 ? 13.600 -10.580 -23.192 1.00 62.16 205 ASP A C 1
ATOM 1595 O O . ASP A 1 205 ? 13.362 -10.006 -22.130 1.00 62.16 205 ASP A O 1
ATOM 1599 N N . THR A 1 206 ? 14.851 -10.904 -23.538 1.00 67.62 206 THR A N 1
ATOM 1600 C CA . THR A 1 206 ? 16.011 -10.611 -22.682 1.00 67.62 206 THR A CA 1
ATOM 1601 C C . THR A 1 206 ? 16.151 -9.108 -22.445 1.00 67.62 206 THR A C 1
ATOM 1603 O O . THR A 1 206 ? 16.388 -8.680 -21.313 1.00 67.62 206 THR A O 1
ATOM 1606 N N . ILE A 1 207 ? 15.968 -8.289 -23.488 1.00 68.88 207 ILE A N 1
ATOM 1607 C CA . ILE A 1 207 ? 16.004 -6.823 -23.366 1.00 68.88 207 ILE A CA 1
ATOM 1608 C C . ILE A 1 207 ? 14.909 -6.358 -22.399 1.00 68.88 207 ILE A C 1
ATOM 1610 O O . ILE A 1 207 ? 15.198 -5.608 -21.464 1.00 68.88 207 ILE A O 1
ATOM 1614 N N . ALA A 1 208 ? 13.678 -6.851 -22.560 1.00 68.62 208 ALA A N 1
ATOM 1615 C CA . ALA A 1 208 ? 12.566 -6.523 -21.673 1.00 68.62 208 ALA A CA 1
ATOM 1616 C C . ALA A 1 208 ? 12.851 -6.918 -20.211 1.00 68.62 208 ALA A C 1
ATOM 1618 O O . ALA A 1 208 ? 12.609 -6.116 -19.303 1.00 68.62 208 ALA A O 1
ATOM 1619 N N . CYS A 1 209 ? 13.425 -8.098 -19.957 1.00 70.50 209 CYS A N 1
ATOM 1620 C CA . CYS A 1 209 ? 13.815 -8.525 -18.611 1.00 70.50 209 CYS A CA 1
ATOM 1621 C C . CYS A 1 209 ? 14.826 -7.563 -17.969 1.00 70.50 209 CYS A C 1
ATOM 1623 O O . CYS A 1 209 ? 14.628 -7.136 -16.825 1.00 70.50 209 CYS A O 1
ATOM 1625 N N . VAL A 1 210 ? 15.876 -7.166 -18.699 1.00 70.94 210 VAL A N 1
ATOM 1626 C CA . VAL A 1 210 ? 16.876 -6.212 -18.183 1.00 70.94 210 VAL A CA 1
ATOM 1627 C C . VAL A 1 210 ? 16.256 -4.847 -17.927 1.00 70.94 210 VAL A C 1
ATOM 1629 O O . VAL A 1 210 ? 16.525 -4.246 -16.886 1.00 70.94 210 VAL A O 1
ATOM 1632 N N . MET A 1 211 ? 15.386 -4.374 -18.822 1.00 72.94 211 MET A N 1
ATOM 1633 C CA . MET A 1 211 ? 14.641 -3.126 -18.633 1.00 72.94 211 MET A CA 1
ATOM 1634 C C . MET A 1 211 ? 13.819 -3.155 -17.354 1.00 72.94 211 MET A C 1
ATOM 1636 O O . MET A 1 211 ? 13.932 -2.259 -16.517 1.00 72.94 211 MET A O 1
ATOM 1640 N N . HIS A 1 212 ? 13.019 -4.205 -17.170 1.00 76.25 212 HIS A N 1
ATOM 1641 C CA . HIS A 1 212 ? 12.210 -4.378 -15.971 1.00 76.25 212 HIS A CA 1
ATOM 1642 C C . HIS A 1 212 ? 13.067 -4.422 -14.707 1.00 76.25 212 HIS A C 1
ATOM 1644 O O . HIS A 1 212 ? 12.688 -3.831 -13.691 1.00 76.25 212 HIS A O 1
ATOM 1650 N N . TYR A 1 213 ? 14.229 -5.074 -14.764 1.00 76.31 213 TYR A N 1
ATOM 1651 C CA . TYR A 1 213 ? 15.162 -5.104 -13.648 1.00 76.31 213 TYR A CA 1
ATOM 1652 C C . TYR A 1 213 ? 15.750 -3.719 -13.345 1.00 76.31 213 TYR A C 1
ATOM 1654 O O . TYR A 1 213 ? 15.676 -3.271 -12.199 1.00 76.31 213 TYR A O 1
ATOM 1662 N N . ALA A 1 214 ? 16.277 -3.012 -14.348 1.00 75.50 214 ALA A N 1
ATOM 1663 C CA . ALA A 1 214 ? 16.850 -1.675 -14.188 1.00 75.50 214 ALA A CA 1
ATOM 1664 C C . ALA A 1 214 ? 15.810 -0.682 -13.643 1.00 75.50 214 ALA A C 1
ATOM 1666 O O . ALA A 1 214 ? 16.066 0.023 -12.666 1.00 75.50 214 ALA A O 1
ATOM 1667 N N . HIS A 1 215 ? 14.593 -0.705 -14.194 1.00 81.38 215 HIS A N 1
ATOM 1668 C CA . HIS A 1 215 ? 13.466 0.094 -13.715 1.00 81.38 215 HIS A CA 1
ATOM 1669 C C . HIS A 1 215 ? 13.076 -0.242 -12.273 1.00 81.38 215 HIS A C 1
ATOM 1671 O O . HIS A 1 215 ? 12.727 0.656 -11.509 1.00 81.38 215 HIS A O 1
ATOM 1677 N N . ARG A 1 216 ? 13.124 -1.519 -11.877 1.00 83.00 216 ARG A N 1
ATOM 1678 C CA . ARG A 1 216 ? 12.851 -1.930 -10.494 1.00 83.00 216 ARG A CA 1
ATOM 1679 C C . ARG A 1 216 ? 13.932 -1.436 -9.535 1.00 83.00 216 ARG A C 1
ATOM 1681 O O . ARG A 1 216 ? 13.594 -0.992 -8.445 1.00 83.00 216 ARG A O 1
ATOM 1688 N N . GLN A 1 217 ? 15.205 -1.510 -9.918 1.00 81.94 217 GLN A N 1
ATOM 1689 C CA . GLN A 1 217 ? 16.299 -1.002 -9.084 1.00 81.94 217 GLN A CA 1
ATOM 1690 C C . GLN A 1 217 ? 16.231 0.517 -8.929 1.00 81.94 217 GLN A C 1
ATOM 1692 O O . GLN A 1 217 ? 16.344 1.017 -7.814 1.00 81.94 217 GLN A O 1
ATOM 1697 N N . SER A 1 218 ? 15.936 1.228 -10.017 1.00 83.94 218 SER A N 1
ATOM 1698 C CA . SER A 1 218 ? 15.660 2.665 -9.996 1.00 83.94 218 SER A CA 1
ATOM 1699 C C . SER A 1 218 ? 14.507 3.016 -9.046 1.00 83.94 218 SER A C 1
ATOM 1701 O O . SER A 1 218 ? 14.650 3.915 -8.219 1.00 83.94 218 SER A O 1
ATOM 1703 N N . ALA A 1 219 ? 13.397 2.270 -9.093 1.00 87.56 219 ALA A N 1
ATOM 1704 C CA . ALA A 1 219 ? 12.277 2.470 -8.174 1.00 87.56 219 ALA A CA 1
ATOM 1705 C C . ALA A 1 219 ? 12.662 2.199 -6.714 1.00 87.56 219 ALA A C 1
ATOM 1707 O O . ALA A 1 219 ? 12.319 2.981 -5.836 1.00 87.56 219 ALA A O 1
ATOM 1708 N N . ASN A 1 220 ? 13.396 1.118 -6.438 1.00 87.31 220 ASN A N 1
ATOM 1709 C CA . ASN A 1 220 ? 13.855 0.821 -5.081 1.00 87.31 220 ASN A CA 1
ATOM 1710 C C . ASN A 1 220 ? 14.758 1.941 -4.542 1.00 87.31 220 ASN A C 1
ATOM 1712 O O . ASN A 1 220 ? 14.538 2.407 -3.429 1.00 87.31 220 ASN A O 1
ATOM 1716 N N . ALA A 1 221 ? 15.729 2.402 -5.337 1.00 86.62 221 ALA A N 1
ATOM 1717 C CA . ALA A 1 221 ? 16.609 3.507 -4.960 1.00 86.62 221 ALA A CA 1
ATOM 1718 C C . ALA A 1 221 ? 15.812 4.793 -4.693 1.00 86.62 221 ALA A C 1
ATOM 1720 O O . ALA A 1 221 ? 16.023 5.443 -3.674 1.00 86.62 221 ALA A O 1
ATOM 1721 N N . ALA A 1 222 ? 14.834 5.106 -5.547 1.00 91.06 222 ALA A N 1
ATOM 1722 C CA . ALA A 1 222 ? 13.951 6.251 -5.356 1.00 91.06 222 ALA A CA 1
ATOM 1723 C C . ALA A 1 222 ? 13.118 6.155 -4.068 1.00 91.06 222 ALA A C 1
ATOM 1725 O O . ALA A 1 222 ? 12.909 7.170 -3.409 1.00 91.06 222 ALA A O 1
ATOM 1726 N N . VAL A 1 223 ? 12.656 4.958 -3.674 1.00 91.50 223 VAL A N 1
ATOM 1727 C CA . VAL A 1 223 ? 11.969 4.765 -2.382 1.00 91.50 223 VAL A CA 1
ATOM 1728 C C . VAL A 1 223 ? 12.911 5.074 -1.221 1.00 91.50 223 VAL A C 1
ATOM 1730 O O . VAL A 1 223 ? 12.529 5.832 -0.332 1.00 91.50 223 VAL A O 1
ATOM 1733 N N . GLU A 1 224 ? 14.125 4.522 -1.226 1.00 90.75 224 GLU A N 1
ATOM 1734 C CA . GLU A 1 224 ? 15.109 4.752 -0.157 1.00 90.75 224 GLU A CA 1
ATOM 1735 C C . GLU A 1 224 ? 15.473 6.241 -0.034 1.00 90.75 224 GLU A C 1
ATOM 1737 O O . GLU A 1 224 ? 15.447 6.796 1.069 1.00 90.75 224 GLU A O 1
ATOM 1742 N N . THR A 1 225 ? 15.712 6.926 -1.159 1.00 91.38 225 THR A N 1
ATOM 1743 C CA . THR A 1 225 ? 15.963 8.376 -1.171 1.00 91.38 225 THR A CA 1
ATOM 1744 C C . THR A 1 225 ? 14.747 9.162 -0.677 1.00 91.38 225 THR A C 1
ATOM 1746 O O . THR A 1 225 ? 14.878 10.021 0.197 1.00 91.38 225 THR A O 1
ATOM 1749 N N . ALA A 1 226 ? 13.540 8.849 -1.164 1.00 91.94 226 ALA A N 1
ATOM 1750 C CA . ALA A 1 226 ? 12.313 9.552 -0.780 1.00 91.94 226 ALA A CA 1
ATOM 1751 C C . ALA A 1 226 ? 11.952 9.373 0.706 1.00 91.94 226 ALA A C 1
ATOM 1753 O O . ALA A 1 226 ? 11.328 10.266 1.301 1.00 91.94 226 ALA A O 1
ATOM 1754 N N . LEU A 1 227 ? 12.345 8.241 1.301 1.00 91.50 227 LEU A N 1
ATOM 1755 C CA . LEU A 1 227 ? 12.228 7.976 2.733 1.00 91.50 227 LEU A CA 1
ATOM 1756 C C . LEU A 1 227 ? 13.211 8.803 3.569 1.00 91.50 227 LEU A C 1
ATOM 1758 O O . LEU A 1 227 ? 12.911 9.064 4.730 1.00 91.50 227 LEU A O 1
ATOM 1762 N N . ALA A 1 228 ? 14.347 9.235 3.013 1.00 92.31 228 ALA A N 1
ATOM 1763 C CA . ALA A 1 228 ? 15.352 10.037 3.717 1.00 92.31 228 ALA A CA 1
ATOM 1764 C C . ALA A 1 228 ? 15.773 9.435 5.081 1.00 92.31 228 ALA A C 1
ATOM 1766 O O . ALA A 1 228 ? 15.954 10.148 6.067 1.00 92.31 228 ALA A O 1
ATOM 1767 N N . GLY A 1 229 ? 15.898 8.103 5.145 1.00 91.06 229 GLY A N 1
ATOM 1768 C CA . GLY A 1 229 ? 16.252 7.359 6.362 1.00 91.06 229 GLY A CA 1
ATOM 1769 C C . GLY A 1 229 ? 15.074 6.965 7.263 1.00 91.06 229 GLY A C 1
ATOM 1770 O O . GLY A 1 229 ? 15.268 6.218 8.226 1.00 91.06 229 GLY A O 1
ATOM 1771 N N . GLU A 1 230 ? 13.850 7.401 6.957 1.00 91.25 230 GLU A N 1
ATOM 1772 C CA . GLU A 1 230 ? 12.648 6.946 7.657 1.00 91.25 230 GLU A CA 1
ATOM 1773 C C . GLU A 1 230 ? 12.266 5.508 7.293 1.00 91.25 230 GLU A C 1
ATOM 1775 O O . GLU A 1 230 ? 12.516 5.013 6.196 1.00 91.25 230 GLU A O 1
ATOM 1780 N N . LYS A 1 231 ? 11.576 4.824 8.211 1.00 91.00 231 LYS A N 1
ATOM 1781 C CA . LYS A 1 231 ? 11.028 3.487 7.945 1.00 91.00 231 LYS A CA 1
ATOM 1782 C C . LYS A 1 231 ? 9.583 3.594 7.483 1.00 91.00 231 LYS A C 1
ATOM 1784 O O . LYS A 1 231 ? 8.745 4.139 8.199 1.00 91.00 231 LYS A O 1
ATOM 1789 N N . LEU A 1 232 ? 9.244 2.933 6.375 1.00 87.75 232 LEU A N 1
ATOM 1790 C CA . LEU A 1 232 ? 7.868 2.871 5.857 1.00 87.75 232 LEU A CA 1
ATOM 1791 C C . LEU A 1 232 ? 6.848 2.396 6.912 1.00 87.75 232 LEU A C 1
ATOM 1793 O O . LEU A 1 232 ? 5.718 2.877 6.970 1.00 87.75 232 LEU A O 1
ATOM 1797 N N . GLY A 1 233 ? 7.261 1.481 7.797 1.00 89.12 233 GLY A N 1
ATOM 1798 C CA . GLY A 1 233 ? 6.426 0.999 8.901 1.00 89.12 233 GLY A CA 1
ATOM 1799 C C . GLY A 1 233 ? 5.978 2.105 9.865 1.00 89.12 233 GLY A C 1
ATOM 1800 O O . GLY A 1 233 ? 4.860 2.038 10.382 1.00 89.12 233 GLY A O 1
ATOM 1801 N N . ASN A 1 234 ? 6.793 3.150 10.054 1.00 92.19 234 ASN A N 1
ATOM 1802 C CA . ASN A 1 234 ? 6.440 4.301 10.887 1.00 92.19 234 ASN A CA 1
ATOM 1803 C C . ASN A 1 234 ? 5.252 5.055 10.281 1.00 92.19 234 ASN A C 1
ATOM 1805 O O . ASN A 1 234 ? 4.332 5.427 11.007 1.00 92.19 234 ASN A O 1
ATOM 1809 N N . PHE A 1 235 ? 5.225 5.210 8.953 1.00 91.56 235 PHE A N 1
ATOM 1810 C CA . PHE A 1 235 ? 4.170 5.942 8.242 1.00 91.56 235 PHE A CA 1
ATOM 1811 C C . PHE A 1 235 ? 2.824 5.247 8.428 1.00 91.56 235 PHE A C 1
ATOM 1813 O O . PHE A 1 235 ? 1.820 5.880 8.757 1.00 91.56 235 PHE A O 1
ATOM 1820 N N . MET A 1 236 ? 2.814 3.919 8.302 1.00 93.75 236 MET A N 1
ATOM 1821 C CA . MET A 1 236 ? 1.596 3.120 8.447 1.00 93.75 236 MET A CA 1
ATOM 1822 C C . MET A 1 236 ? 1.000 3.223 9.854 1.00 93.75 236 MET A C 1
ATOM 1824 O O . MET A 1 236 ? -0.216 3.107 10.011 1.00 93.75 236 MET A O 1
ATOM 1828 N N . GLY A 1 237 ? 1.832 3.466 10.872 1.00 92.19 237 GLY A N 1
ATOM 1829 C CA . GLY A 1 237 ? 1.420 3.624 12.267 1.00 92.19 237 GLY A CA 1
ATOM 1830 C C . GLY A 1 237 ? 0.920 5.019 12.658 1.00 92.19 237 GLY A C 1
ATOM 1831 O O . GLY A 1 237 ? 0.418 5.171 13.771 1.00 92.19 237 GLY A O 1
ATOM 1832 N N . MET A 1 238 ? 1.034 6.025 11.786 1.00 94.06 238 MET A N 1
ATOM 1833 C CA . MET A 1 238 ? 0.655 7.411 12.095 1.00 94.06 238 MET A CA 1
ATOM 1834 C C . MET A 1 238 ? -0.861 7.591 12.285 1.00 94.06 238 MET A C 1
ATOM 1836 O O . MET A 1 238 ? -1.672 6.781 11.835 1.00 94.06 238 MET A O 1
ATOM 1840 N N . SER A 1 239 ? -1.294 8.698 12.894 1.00 91.62 239 SER A N 1
ATOM 1841 C CA . SER A 1 239 ? -2.717 9.076 12.857 1.00 91.62 239 SER A CA 1
ATOM 1842 C C . SER A 1 239 ? -3.182 9.324 11.412 1.00 91.62 239 SER A C 1
ATOM 1844 O O . SER A 1 239 ? -2.360 9.501 10.516 1.00 91.62 239 SER A O 1
ATOM 1846 N N . ALA A 1 240 ? -4.493 9.315 11.144 1.00 89.00 240 ALA A N 1
ATOM 1847 C CA . ALA A 1 240 ? -5.028 9.594 9.801 1.00 89.00 240 ALA A CA 1
ATOM 1848 C C . ALA A 1 240 ? -4.530 10.935 9.243 1.00 89.00 240 ALA A C 1
ATOM 1850 O O . ALA A 1 240 ? -4.002 10.988 8.136 1.00 89.00 240 ALA A O 1
ATOM 1851 N N . LEU A 1 241 ? -4.606 11.982 10.067 1.00 90.50 241 LEU A N 1
ATOM 1852 C CA . LEU A 1 241 ? -4.147 13.319 9.711 1.00 90.50 241 LEU A CA 1
ATOM 1853 C C . LEU A 1 241 ? -2.632 13.375 9.469 1.00 90.50 241 LEU A C 1
ATOM 1855 O O . LEU A 1 241 ? -2.192 14.005 8.515 1.00 90.50 241 LEU A O 1
ATOM 1859 N N . ALA A 1 242 ? -1.831 12.726 10.319 1.00 94.75 242 ALA A N 1
ATOM 1860 C CA . ALA A 1 242 ? -0.379 12.713 10.152 1.00 94.75 242 ALA A CA 1
ATOM 1861 C C . ALA A 1 242 ? 0.043 11.924 8.904 1.00 94.75 242 ALA A C 1
ATOM 1863 O O . ALA A 1 242 ? 0.874 12.411 8.147 1.00 94.75 242 ALA A O 1
ATOM 1864 N N . TYR A 1 243 ? -0.581 10.768 8.645 1.00 94.81 243 TYR A N 1
ATOM 1865 C CA . TYR A 1 243 ? -0.332 9.975 7.439 1.00 94.81 243 TYR A CA 1
ATOM 1866 C C . TYR A 1 243 ? -0.610 10.780 6.164 1.00 94.81 243 TYR A C 1
ATOM 1868 O O . TYR A 1 243 ? 0.257 10.862 5.303 1.00 94.81 243 TYR A O 1
ATOM 1876 N N . SER A 1 244 ? -1.770 11.443 6.073 1.00 92.25 244 SER A N 1
ATOM 1877 C CA . SER A 1 244 ? -2.116 12.278 4.912 1.00 92.25 244 SER A CA 1
ATOM 1878 C C . SER A 1 244 ? -1.100 13.402 4.680 1.00 92.25 244 SER A C 1
ATOM 1880 O O . SER A 1 244 ? -0.692 13.626 3.547 1.00 92.25 244 SER A O 1
ATOM 1882 N N . LYS A 1 245 ? -0.609 14.045 5.747 1.00 95.31 245 LYS A N 1
ATOM 1883 C CA . LYS A 1 245 ? 0.400 15.112 5.638 1.00 95.31 245 LYS A CA 1
ATOM 1884 C C . LYS A 1 245 ? 1.760 14.637 5.125 1.00 95.31 245 LYS A C 1
ATOM 1886 O O . LYS A 1 245 ? 2.482 15.444 4.551 1.00 95.31 245 LYS A O 1
ATOM 1891 N N . VAL A 1 246 ? 2.139 13.378 5.364 1.00 95.62 246 VAL A N 1
ATOM 1892 C CA . VAL A 1 246 ? 3.451 12.850 4.939 1.00 95.62 246 VAL A CA 1
ATOM 1893 C C . VAL A 1 246 ? 3.394 12.064 3.633 1.00 95.62 246 VAL A C 1
ATOM 1895 O O . VAL A 1 246 ? 4.409 11.983 2.943 1.00 95.62 246 VAL A O 1
ATOM 1898 N N . LYS A 1 247 ? 2.229 11.501 3.288 1.00 95.31 247 LYS A N 1
ATOM 1899 C CA . LYS A 1 247 ? 2.040 10.646 2.112 1.00 95.31 247 LYS A CA 1
ATOM 1900 C C . LYS A 1 247 ? 2.322 11.404 0.816 1.00 95.31 247 LYS A C 1
ATOM 1902 O O . LYS A 1 247 ? 3.163 10.960 0.041 1.00 95.31 247 LYS A O 1
ATOM 1907 N N . ASP A 1 248 ? 1.673 12.546 0.605 1.00 95.12 248 ASP A N 1
ATOM 1908 C CA . ASP A 1 248 ? 1.787 13.272 -0.666 1.00 95.12 248 ASP A CA 1
ATOM 1909 C C . ASP A 1 248 ? 3.202 13.836 -0.885 1.00 95.12 248 ASP A C 1
ATOM 1911 O O . ASP A 1 248 ? 3.773 13.593 -1.948 1.00 95.12 248 ASP A O 1
ATOM 1915 N N . PRO A 1 249 ? 3.862 14.466 0.114 1.00 95.81 249 PRO A N 1
ATOM 1916 C CA . PRO A 1 249 ? 5.259 14.873 -0.040 1.00 95.81 249 PRO A CA 1
ATOM 1917 C C . PRO A 1 249 ? 6.212 13.703 -0.305 1.00 95.81 249 PRO A C 1
ATOM 1919 O O . PRO A 1 249 ? 7.204 13.870 -1.011 1.00 95.81 249 PRO A O 1
ATOM 1922 N N . PHE A 1 250 ? 5.949 12.528 0.276 1.00 96.06 250 PHE A N 1
ATOM 1923 C CA . PHE A 1 250 ? 6.723 11.321 -0.014 1.00 96.06 250 PHE A CA 1
ATOM 1924 C C . PHE A 1 250 ? 6.530 10.863 -1.465 1.00 96.06 250 PHE A C 1
ATOM 1926 O O . PHE A 1 250 ? 7.519 10.587 -2.141 1.00 96.06 250 PHE A O 1
ATOM 1933 N N . LEU A 1 251 ? 5.285 10.821 -1.952 1.00 95.50 251 LEU A N 1
ATOM 1934 C CA . LEU A 1 251 ? 4.976 10.436 -3.331 1.00 95.50 251 LEU A CA 1
ATOM 1935 C C . LEU A 1 251 ? 5.591 11.398 -4.351 1.00 95.50 251 LEU A C 1
ATOM 1937 O O . LEU A 1 251 ? 6.137 10.935 -5.350 1.00 95.50 251 LEU A O 1
ATOM 1941 N N . GLU A 1 252 ? 5.568 12.706 -4.090 1.00 95.44 252 GLU A N 1
ATOM 1942 C CA . GLU A 1 252 ? 6.208 13.684 -4.976 1.00 95.44 252 GLU A CA 1
ATOM 1943 C C . GLU A 1 252 ? 7.732 13.523 -5.002 1.00 95.44 252 GLU A C 1
ATOM 1945 O O . GLU A 1 252 ? 8.315 13.505 -6.083 1.00 95.44 252 GLU A O 1
ATOM 1950 N N . ARG A 1 253 ? 8.390 13.300 -3.852 1.00 96.06 253 ARG A N 1
ATOM 1951 C CA . ARG A 1 253 ? 9.832 12.983 -3.843 1.00 96.06 253 ARG A CA 1
ATOM 1952 C C . ARG A 1 253 ? 10.133 11.709 -4.624 1.00 96.06 253 ARG A C 1
ATOM 1954 O O . ARG A 1 253 ? 11.016 11.715 -5.472 1.00 96.06 253 ARG A O 1
ATOM 1961 N N . PHE A 1 254 ? 9.377 10.639 -4.382 1.00 95.50 254 PHE A N 1
ATOM 1962 C CA . PHE A 1 254 ? 9.536 9.384 -5.115 1.00 95.50 254 PHE A CA 1
ATOM 1963 C C . PHE A 1 254 ? 9.380 9.584 -6.628 1.00 95.50 254 PHE A C 1
ATOM 1965 O O . PHE A 1 254 ? 10.183 9.077 -7.406 1.00 95.50 254 PHE A O 1
ATOM 1972 N N . LYS A 1 255 ? 8.370 10.347 -7.052 1.00 94.94 255 LYS A N 1
ATOM 1973 C CA . LYS A 1 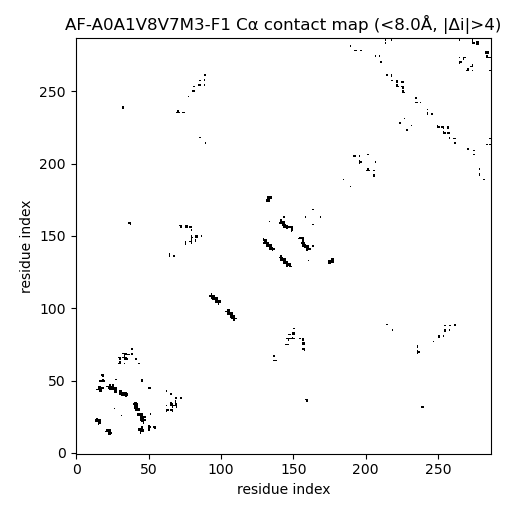255 ? 8.118 10.672 -8.459 1.00 94.94 255 LYS A CA 1
ATOM 1974 C C . LYS A 1 255 ? 9.273 11.434 -9.094 1.00 94.94 255 LYS A C 1
ATOM 1976 O O . LYS A 1 255 ? 9.683 11.061 -10.195 1.00 94.94 255 LYS A O 1
ATOM 1981 N N . THR A 1 256 ? 9.792 12.458 -8.420 1.00 94.62 256 THR A N 1
ATOM 1982 C CA . THR A 1 256 ? 10.970 13.204 -8.878 1.00 94.62 256 THR A CA 1
ATOM 1983 C C . THR A 1 256 ? 12.159 12.265 -9.058 1.00 94.62 256 THR A C 1
ATOM 1985 O O . THR A 1 256 ? 12.682 12.164 -10.164 1.00 94.62 256 THR A O 1
ATOM 1988 N N . GLU A 1 257 ? 12.496 11.481 -8.033 1.00 94.25 257 GLU A N 1
ATOM 1989 C CA . GLU A 1 257 ? 13.633 10.551 -8.054 1.00 94.25 257 GLU A CA 1
ATOM 1990 C C . GLU A 1 257 ? 13.514 9.491 -9.160 1.00 94.25 257 GLU A C 1
ATOM 1992 O O . GLU A 1 257 ? 14.461 9.242 -9.904 1.00 94.25 257 GLU A O 1
ATOM 1997 N N . VAL A 1 258 ? 12.340 8.867 -9.321 1.00 91.69 258 VAL A N 1
ATOM 1998 C CA . VAL A 1 258 ? 12.121 7.890 -10.399 1.00 91.69 258 VAL A CA 1
ATOM 1999 C C . VAL A 1 258 ? 12.270 8.547 -11.770 1.00 91.69 258 VAL A C 1
ATOM 2001 O O . VAL A 1 258 ? 12.902 7.967 -12.653 1.00 91.69 258 VAL A O 1
ATOM 2004 N N . THR A 1 259 ? 11.712 9.744 -11.954 1.00 90.44 259 THR A N 1
ATOM 2005 C CA . THR A 1 259 ? 11.786 10.467 -13.231 1.00 90.44 259 THR A CA 1
ATOM 2006 C C . THR A 1 259 ? 13.231 10.822 -13.565 1.00 90.44 259 THR A C 1
ATOM 2008 O O . THR A 1 259 ? 13.703 10.501 -14.653 1.00 90.44 259 THR A O 1
ATOM 2011 N N . GLU A 1 260 ? 13.971 11.396 -12.617 1.00 90.94 260 GLU A N 1
ATOM 2012 C CA . GLU A 1 260 ? 15.381 11.748 -12.796 1.00 90.94 260 GLU A CA 1
ATOM 2013 C C . GLU A 1 260 ? 16.252 10.519 -13.071 1.00 90.94 260 GLU A C 1
ATOM 2015 O O . GLU A 1 260 ? 17.105 10.551 -13.958 1.00 90.94 260 GLU A O 1
ATOM 2020 N N . ASN A 1 261 ? 16.016 9.400 -12.379 1.00 87.69 261 ASN A N 1
ATOM 2021 C CA . ASN A 1 261 ? 16.723 8.147 -12.650 1.00 87.69 261 ASN A CA 1
ATOM 2022 C C . ASN A 1 261 ? 16.488 7.651 -14.082 1.00 87.69 261 ASN A C 1
ATOM 2024 O O . ASN A 1 261 ? 17.415 7.168 -14.734 1.00 87.69 261 ASN A O 1
ATOM 2028 N N . ILE A 1 262 ? 15.259 7.765 -14.583 1.00 84.62 262 ILE A N 1
ATOM 2029 C CA . ILE A 1 262 ? 14.911 7.356 -15.948 1.00 84.62 262 ILE A CA 1
ATOM 2030 C C . ILE A 1 262 ? 15.536 8.300 -16.974 1.00 84.62 262 ILE A C 1
ATOM 2032 O O . ILE A 1 262 ? 16.094 7.828 -17.965 1.00 84.62 262 ILE A O 1
ATOM 2036 N N . GLU A 1 263 ? 15.506 9.610 -16.734 1.00 87.06 263 GLU A N 1
ATOM 2037 C CA . GLU A 1 263 ? 16.171 10.582 -17.605 1.00 87.06 263 GLU A CA 1
ATOM 2038 C C . GLU A 1 263 ? 17.693 10.384 -17.619 1.00 87.06 263 GLU A C 1
ATOM 2040 O O . GLU A 1 263 ? 18.300 10.438 -18.689 1.00 87.06 263 GLU A O 1
ATOM 2045 N N . ARG A 1 264 ? 18.315 10.029 -16.485 1.00 85.88 264 ARG A N 1
ATOM 2046 C CA . ARG A 1 264 ? 19.730 9.627 -16.448 1.00 85.88 264 ARG A CA 1
ATOM 2047 C C . ARG A 1 264 ? 19.995 8.384 -17.291 1.00 85.88 264 ARG A C 1
ATOM 2049 O O . ARG A 1 264 ? 20.942 8.388 -18.071 1.00 85.88 264 ARG A O 1
ATOM 2056 N N . ILE A 1 265 ? 19.155 7.350 -17.193 1.00 80.81 265 ILE A N 1
ATOM 2057 C CA . ILE A 1 265 ? 19.269 6.148 -18.040 1.00 80.81 265 ILE A CA 1
ATOM 2058 C C . ILE A 1 265 ? 19.188 6.530 -19.523 1.00 80.81 265 ILE A C 1
ATOM 2060 O O . ILE A 1 265 ? 20.023 6.085 -20.309 1.00 80.81 265 ILE A O 1
ATOM 2064 N N . LYS A 1 266 ? 18.229 7.379 -19.914 1.00 83.12 266 LYS A N 1
ATOM 2065 C CA . LYS A 1 266 ? 18.093 7.865 -21.299 1.00 83.12 266 LYS A CA 1
ATOM 2066 C C . LYS A 1 266 ? 19.330 8.641 -21.754 1.00 83.12 266 LYS A C 1
ATOM 2068 O O . LYS A 1 266 ? 19.875 8.333 -22.812 1.00 83.12 266 LYS A O 1
ATOM 2073 N N . ALA A 1 267 ? 19.803 9.588 -20.944 1.00 84.38 267 ALA A N 1
ATOM 2074 C CA . ALA A 1 267 ? 21.002 10.379 -21.223 1.00 84.38 267 ALA A CA 1
ATOM 2075 C C . ALA A 1 267 ? 22.261 9.506 -21.351 1.00 84.38 267 ALA A C 1
ATOM 2077 O O . ALA A 1 267 ? 23.162 9.826 -22.122 1.00 84.38 267 ALA A O 1
ATOM 2078 N N . TYR A 1 268 ? 22.294 8.362 -20.665 1.00 79.25 268 TYR A N 1
ATOM 2079 C CA . TYR A 1 268 ? 23.374 7.381 -20.747 1.00 79.25 268 TYR A CA 1
ATOM 2080 C C . TYR A 1 268 ? 23.332 6.495 -22.009 1.00 79.25 268 TYR A C 1
ATOM 2082 O O . TYR A 1 268 ? 24.003 5.470 -22.074 1.00 79.25 268 TYR A O 1
ATOM 2090 N N . GLY A 1 269 ? 22.541 6.851 -23.025 1.00 80.31 269 GLY A N 1
ATOM 2091 C CA . GLY A 1 269 ? 22.315 6.037 -24.229 1.00 80.31 269 GLY A CA 1
ATOM 2092 C C . GLY A 1 269 ? 21.198 5.000 -24.067 1.00 80.31 269 GLY A C 1
ATOM 2093 O O . GLY A 1 269 ? 21.049 4.085 -24.879 1.00 80.31 269 GLY A O 1
ATOM 2094 N N . GLY A 1 270 ? 20.381 5.160 -23.027 1.00 77.00 270 GLY A N 1
ATOM 2095 C CA . GLY A 1 270 ? 19.199 4.356 -22.782 1.00 77.00 270 GLY A CA 1
ATOM 2096 C C . GLY A 1 270 ? 19.512 2.940 -22.317 1.00 77.00 270 GLY A C 1
ATOM 2097 O O . GLY A 1 270 ? 20.604 2.592 -21.867 1.00 77.00 270 GLY A O 1
ATOM 2098 N N . VAL A 1 271 ? 18.495 2.097 -22.445 1.00 67.12 271 VAL A N 1
ATOM 2099 C CA . VAL A 1 271 ? 18.525 0.696 -22.022 1.00 67.12 271 VAL A CA 1
ATOM 2100 C C . VAL A 1 271 ? 19.657 -0.073 -22.689 1.00 67.12 271 VAL A C 1
ATOM 2102 O O . VAL A 1 271 ? 20.310 -0.865 -22.022 1.00 67.12 271 VAL A O 1
ATOM 2105 N N . ASN A 1 272 ? 19.9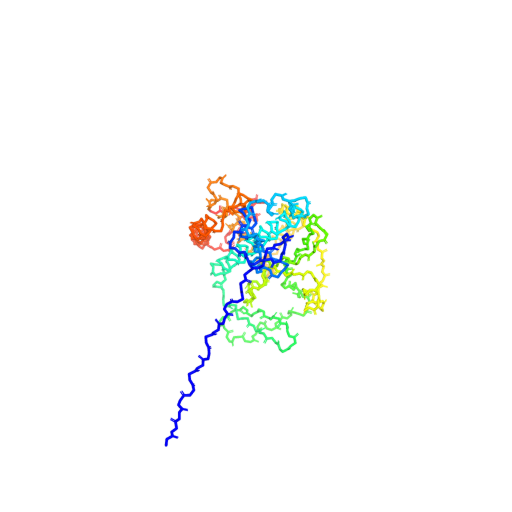11 0.166 -23.977 1.00 68.50 272 ASN A N 1
ATOM 2106 C CA . ASN A 1 272 ? 20.932 -0.569 -24.720 1.00 68.50 272 ASN A CA 1
ATOM 2107 C C . ASN A 1 272 ? 22.317 -0.395 -24.088 1.00 68.50 272 ASN A C 1
ATOM 2109 O O . ASN A 1 272 ? 23.042 -1.376 -23.933 1.00 68.50 272 ASN A O 1
ATOM 2113 N N . THR A 1 273 ? 22.651 0.816 -23.636 1.00 73.81 273 THR A N 1
ATOM 2114 C CA . THR A 1 273 ? 23.913 1.061 -22.929 1.00 73.81 273 THR A CA 1
ATOM 2115 C C . THR A 1 273 ? 23.924 0.443 -21.534 1.00 73.81 273 THR A C 1
ATOM 2117 O O . THR A 1 273 ? 24.936 -0.130 -21.133 1.00 73.81 273 THR A O 1
ATOM 2120 N N . VAL A 1 274 ? 22.813 0.517 -20.789 1.00 69.62 274 VAL A N 1
ATOM 2121 C CA . VAL A 1 274 ? 22.709 -0.123 -19.461 1.00 69.62 274 VAL A CA 1
ATOM 2122 C C . VAL A 1 274 ? 22.890 -1.635 -19.574 1.00 69.62 274 VAL A C 1
ATOM 2124 O O . VAL A 1 274 ? 23.611 -2.231 -18.773 1.00 69.62 274 VAL A O 1
ATOM 2127 N N . VAL A 1 275 ? 22.282 -2.252 -20.587 1.00 67.06 275 VAL A N 1
ATOM 2128 C CA . VAL A 1 275 ? 22.448 -3.672 -20.896 1.00 67.06 275 VAL A CA 1
ATOM 2129 C C . VAL A 1 275 ? 23.909 -3.950 -21.243 1.00 67.06 275 VAL A C 1
ATOM 2131 O O . VAL A 1 275 ? 24.527 -4.754 -20.556 1.00 67.06 275 VAL A O 1
ATOM 2134 N N . ALA A 1 276 ? 24.493 -3.239 -22.215 1.00 68.75 276 ALA A N 1
ATOM 2135 C CA . ALA A 1 276 ? 25.884 -3.431 -22.637 1.00 68.75 276 ALA A CA 1
ATOM 2136 C C . ALA A 1 276 ? 26.883 -3.337 -21.470 1.00 68.75 276 ALA A C 1
ATOM 2138 O O . ALA A 1 276 ? 27.774 -4.171 -21.346 1.00 68.75 276 ALA A O 1
ATOM 2139 N N . ARG A 1 277 ? 26.691 -2.394 -20.543 1.00 68.81 277 ARG A N 1
ATOM 2140 C CA . ARG A 1 277 ? 27.549 -2.287 -19.354 1.00 68.81 277 ARG A CA 1
ATOM 2141 C C . ARG A 1 277 ? 27.281 -3.348 -18.301 1.00 68.81 277 ARG A C 1
ATOM 2143 O O . ARG A 1 277 ? 28.218 -3.869 -17.708 1.00 68.81 277 ARG A O 1
ATOM 2150 N N . THR A 1 278 ? 26.017 -3.687 -18.060 1.00 64.94 278 THR A N 1
ATOM 2151 C CA . THR A 1 278 ? 25.684 -4.799 -17.154 1.00 64.94 278 THR A CA 1
ATOM 2152 C C . THR A 1 278 ? 26.382 -6.080 -17.599 1.00 64.94 278 THR A C 1
ATOM 2154 O O . THR A 1 278 ? 26.895 -6.843 -16.782 1.00 64.94 278 THR A O 1
ATOM 2157 N N . LEU A 1 279 ? 26.424 -6.262 -18.914 1.00 64.12 279 LEU A N 1
ATOM 2158 C CA . LEU A 1 279 ? 27.079 -7.343 -19.619 1.00 64.12 279 LEU A CA 1
ATOM 2159 C C . LEU A 1 279 ? 28.616 -7.287 -19.509 1.00 64.12 279 LEU A C 1
ATOM 2161 O O . LEU A 1 279 ? 29.226 -8.316 -19.236 1.00 64.12 279 LEU A O 1
ATOM 2165 N N . GLU A 1 280 ? 29.238 -6.112 -19.638 1.00 68.81 280 GLU A N 1
ATOM 2166 C CA . GLU A 1 280 ? 30.696 -5.935 -19.487 1.00 68.81 280 GLU A CA 1
ATOM 2167 C C . GLU A 1 280 ? 31.201 -6.153 -18.051 1.00 68.81 280 GLU A C 1
ATOM 2169 O O . GLU A 1 280 ? 32.285 -6.702 -17.853 1.00 68.81 280 GLU A O 1
ATOM 2174 N N . PHE A 1 281 ? 30.435 -5.726 -17.043 1.00 67.19 281 PHE A N 1
ATOM 2175 C CA . PHE A 1 281 ? 30.912 -5.660 -15.654 1.00 67.19 281 PHE A CA 1
ATOM 2176 C C . PHE A 1 281 ? 30.284 -6.702 -14.716 1.00 67.19 281 PHE A C 1
ATOM 2178 O O . PHE A 1 281 ? 30.647 -6.764 -13.541 1.00 67.19 281 PHE A O 1
ATOM 2185 N N . GLY A 1 282 ? 29.333 -7.512 -15.193 1.00 60.34 282 GLY A N 1
ATOM 2186 C CA . GLY A 1 282 ? 28.642 -8.525 -14.384 1.00 60.34 282 GLY A CA 1
ATOM 2187 C C . GLY A 1 282 ? 27.749 -7.952 -13.272 1.00 60.34 282 GLY A C 1
ATOM 2188 O O . GLY A 1 282 ? 27.305 -8.686 -12.389 1.00 60.34 282 GLY A O 1
ATOM 2189 N N . ALA A 1 283 ? 27.481 -6.646 -13.294 1.00 60.09 283 ALA A N 1
ATOM 2190 C CA . ALA A 1 283 ? 26.645 -5.944 -12.328 1.00 60.09 283 ALA A CA 1
ATOM 2191 C C . ALA A 1 283 ? 25.851 -4.845 -13.032 1.00 60.09 283 ALA A C 1
ATOM 2193 O O . ALA A 1 283 ? 26.363 -4.197 -13.939 1.00 60.09 283 ALA A O 1
ATOM 2194 N N . VAL A 1 284 ? 24.609 -4.601 -12.602 1.00 58.03 284 VAL A N 1
ATOM 2195 C CA . VAL A 1 284 ? 23.816 -3.495 -13.156 1.00 58.03 284 VAL A CA 1
ATOM 2196 C C . VAL A 1 284 ? 24.404 -2.177 -12.682 1.00 58.03 284 VAL A C 1
ATOM 2198 O O . VAL A 1 284 ? 24.248 -1.799 -11.522 1.00 58.03 284 VAL A O 1
ATOM 2201 N N . ILE A 1 285 ? 25.083 -1.491 -13.597 1.00 61.09 285 ILE A N 1
ATOM 2202 C CA . ILE A 1 285 ? 25.625 -0.156 -13.372 1.00 61.09 285 ILE A CA 1
ATOM 2203 C C . ILE A 1 285 ? 24.559 0.842 -13.812 1.00 61.09 285 ILE A C 1
ATOM 2205 O O . ILE A 1 285 ? 24.384 1.093 -15.005 1.00 61.09 285 ILE A O 1
ATOM 2209 N N . LEU A 1 286 ? 23.819 1.374 -12.841 1.00 61.50 286 LEU A N 1
ATOM 2210 C CA . LEU A 1 286 ? 22.984 2.550 -13.065 1.00 61.50 286 LEU A CA 1
ATOM 2211 C C . LEU A 1 286 ? 23.865 3.815 -12.985 1.00 61.50 286 LEU A C 1
ATOM 2213 O O . LEU A 1 286 ? 24.790 3.835 -12.167 1.00 61.50 286 LEU A O 1
ATOM 2217 N N . PRO A 1 287 ? 23.622 4.827 -13.838 1.00 55.25 287 PRO A N 1
ATOM 2218 C CA . PRO A 1 287 ? 24.257 6.143 -13.728 1.00 55.25 287 PRO A CA 1
ATOM 2219 C C . PRO A 1 287 ? 23.815 6.924 -12.478 1.00 55.25 287 PRO A C 1
ATOM 2221 O O . PRO A 1 287 ? 22.820 6.540 -11.824 1.00 55.25 287 PRO A O 1
#

Solvent-accessible surface area (backbone atoms only — not comparable to full-atom values): 16725 Å² total; per-residue (Å²): 140,82,85,80,81,75,80,77,80,83,77,75,80,73,47,47,9,79,64,76,61,49,71,23,84,47,58,39,84,86,20,52,69,6,14,44,85,86,65,47,77,52,50,52,31,17,67,42,69,67,42,46,62,72,36,35,85,70,44,51,61,57,39,52,47,17,40,52,41,32,27,49,47,48,49,22,51,51,41,20,52,52,37,43,48,49,48,64,62,69,55,83,54,50,60,48,76,46,78,46,98,87,75,48,78,45,80,41,80,57,87,66,94,63,86,78,78,78,72,75,79,82,79,69,78,75,60,87,76,66,61,56,33,51,45,70,46,99,86,68,50,47,27,36,37,22,41,48,42,27,71,76,77,37,88,66,15,55,40,39,34,71,60,44,45,74,76,47,55,95,74,67,88,78,85,49,74,77,69,90,80,76,76,59,82,46,71,65,54,53,48,52,54,56,57,40,68,78,40,101,64,70,53,71,65,60,53,51,52,51,49,55,49,53,54,48,52,43,45,51,52,17,48,53,59,40,41,70,84,56,59,71,71,58,52,44,70,44,55,67,71,56,30,59,69,49,48,57,64,34,51,52,42,26,44,51,41,36,41,52,49,49,52,46,39,47,75,59,62,23,66,66,41,40,50,54,45,21,67,74,68,79,45,85,61,76,127

Mean predicted aligned error: 10.12 Å